Protein 1UWW (pdb70)

B-factor: mean 23.59, std 6.04, range [13.58, 48.35]

InterPro domains:
  IPR001547 Glycoside hydrolase, family 5 [PF00150] (69-345)
  IPR005086 Carbohydrate binding module family 17/28 [PF03424] (404-569)
  IPR005086 Carbohydrate binding module family 17/28 [PF03424] (588-758)
  IPR008979 Galactose-binding-like domain superfamily [SSF49785] (394-569)
  IPR008979 Galactose-binding-like domain superfamily [SSF49785] (578-760)
  IPR017853 Glycoside hydrolase superfamily [SSF51445] (58-398)
  IPR018087 Glycoside hydrolase, family 5, conserved site [PS00659] (183-192)

Structure (mmCIF, N/CA/C/O backbone):
data_1UWW
#
_entry.id   1UWW
#
_cell.length_a   63.866
_cell.length_b   65.926
_cell.length_c   103.633
_cell.angle_alpha   90.00
_cell.angle_beta   90.00
_cell.angle_gamma   90.00
#
_symmetry.space_group_name_H-M   'P 21 21 21'
#
loop_
_entity.id
_entity.type
_entity.pdbx_description
1 polymer ENDOGLUCANASE
2 non-polymer 'CALCIUM ION'
3 water water
#
loop_
_atom_site.group_PDB
_atom_site.id
_atom_site.type_symbol
_atom_site.label_atom_id
_atom_site.label_alt_id
_atom_site.label_comp_id
_atom_site.label_asym_id
_atom_site.label_entity_id
_atom_site.label_seq_id
_atom_site.pdbx_PDB_ins_code
_atom_site.Cartn_x
_atom_site.Cartn_y
_atom_site.Cartn_z
_atom_site.occupancy
_atom_site.B_iso_or_equiv
_atom_site.auth_seq_id
_atom_site.auth_comp_id
_atom_site.auth_asym_id
_atom_site.auth_atom_id
_atom_site.pdbx_PDB_model_num
ATOM 1 N N . VAL A 1 8 ? 0.728 19.204 24.194 1.00 37.08 8 VAL A N 1
ATOM 2 C CA . VAL A 1 8 ? 1.861 18.247 24.050 1.00 36.87 8 VAL A CA 1
ATOM 3 C C . VAL A 1 8 ? 2.527 18.032 25.408 1.00 35.93 8 VAL A C 1
ATOM 4 O O . VAL A 1 8 ? 2.715 18.980 26.176 1.00 36.85 8 VAL A O 1
ATOM 8 N N . VAL A 1 9 ? 2.874 16.774 25.678 1.00 35.11 9 VAL A N 1
ATOM 9 C CA . VAL A 1 9 ? 3.491 16.353 26.937 1.00 33.99 9 VAL A CA 1
ATOM 10 C C . VAL A 1 9 ? 4.975 15.964 26.762 1.00 31.78 9 VAL A C 1
ATOM 11 O O . VAL A 1 9 ? 5.333 15.004 26.078 1.00 32.83 9 VAL A O 1
ATOM 15 N N . HIS A 1 10 ? 5.816 16.723 27.429 1.00 29.10 10 HIS A N 1
ATOM 16 C CA . HIS A 1 10 ? 7.243 16.444 27.452 1.00 27.30 10 HIS A CA 1
ATOM 17 C C . HIS A 1 10 ? 7.576 15.597 28.651 1.00 26.53 10 HIS A C 1
ATOM 18 O O . HIS A 1 10 ? 6.801 15.515 29.600 1.00 26.90 10 HIS A O 1
ATOM 25 N N . ASP A 1 11 ? 8.739 14.970 28.633 1.00 25.08 11 ASP A N 1
ATOM 26 C CA . ASP A 1 11 ? 9.317 14.431 29.852 1.00 24.76 11 ASP A CA 1
ATOM 27 C C . ASP A 1 11 ? 9.619 15.581 30.848 1.00 24.34 11 ASP A C 1
ATOM 28 O O . ASP A 1 11 ? 9.649 16.759 30.479 1.00 23.39 11 ASP A O 1
ATOM 33 N N . PRO A 1 12 ? 9.824 15.261 32.127 1.00 24.54 12 PRO A N 1
ATOM 34 C CA . PRO A 1 12 ? 10.037 16.303 33.140 1.00 24.88 12 PRO A CA 1
ATOM 35 C C . PRO A 1 12 ? 11.202 17.249 32.774 1.00 24.27 12 PRO A C 1
ATOM 36 O O . PRO A 1 12 ? 12.233 16.758 32.292 1.00 23.32 12 PRO A O 1
ATOM 40 N N . LYS A 1 13 ? 11.020 18.556 32.940 1.00 25.55 13 LYS A N 1
ATOM 41 C CA . LYS A 1 13 ? 12.044 19.536 32.569 1.00 25.45 13 LYS A CA 1
ATOM 42 C C . LYS A 1 13 ? 13.290 19.418 33.438 1.00 26.29 13 LYS A C 1
ATOM 43 O O . LYS A 1 13 ? 14.411 19.512 32.935 1.00 24.90 13 LYS A O 1
ATOM 49 N N . GLY A 1 14 ? 13.119 19.198 34.735 1.00 26.59 14 GLY A N 1
ATOM 50 C CA . GLY A 1 14 ? 14.242 19.116 35.645 1.00 26.97 14 GLY A CA 1
ATOM 51 C C . GLY A 1 14 ? 14.911 20.462 35.847 1.00 27.71 14 GLY A C 1
ATOM 52 O O . GLY A 1 14 ? 14.397 21.513 35.457 1.00 29.57 14 GLY A O 1
ATOM 53 N N . GLU A 1 15 ? 16.088 20.413 36.435 1.00 27.99 15 GLU A N 1
ATOM 54 C CA . GLU A 1 15 ? 16.881 21.598 36.724 1.00 27.89 15 GLU A CA 1
ATOM 55 C C . GLU A 1 15 ? 18.018 21.693 35.731 1.00 25.92 15 GLU A C 1
ATOM 56 O O . GLU A 1 15 ? 18.551 20.669 35.297 1.00 24.44 15 GLU A O 1
ATOM 62 N N . ALA A 1 16 ? 18.404 22.918 35.389 1.00 24.69 16 ALA A N 1
ATOM 63 C CA . ALA A 1 16 ? 19.455 23.156 34.416 1.00 24.57 16 ALA A CA 1
ATOM 64 C C . ALA A 1 16 ? 20.787 22.688 34.956 1.00 25.00 16 ALA A C 1
ATOM 65 O O . ALA A 1 16 ? 21.245 23.154 36.005 1.00 25.68 16 ALA A O 1
ATOM 67 N N . VAL A 1 17 ? 21.374 21.731 34.244 1.00 24.39 17 VAL A N 1
ATOM 68 C CA . VAL A 1 17 ? 22.652 21.106 34.608 1.00 25.37 17 VAL A CA 1
ATOM 69 C C . VAL A 1 17 ? 23.512 21.060 33.349 1.00 23.78 17 VAL A C 1
ATOM 70 O O . VAL A 1 17 ? 23.056 20.603 32.324 1.00 22.16 17 VAL A O 1
ATOM 74 N N . LEU A 1 18 ? 24.738 21.514 33.445 1.00 22.38 18 LEU A N 1
ATOM 75 C CA . LEU A 1 18 ? 25.676 21.496 32.345 1.00 23.52 18 LEU A CA 1
ATOM 76 C C . LEU A 1 18 ? 27.022 21.015 32.911 1.00 23.43 18 LEU A C 1
ATOM 77 O O . LEU A 1 18 ? 27.455 21.601 33.941 1.00 25.63 18 LEU A O 1
ATOM 82 N N . PRO A 1 19 ? 27.699 19.984 32.365 1.00 22.78 19 PRO A N 1
ATOM 83 C CA . PRO A 1 19 ? 27.271 19.169 31.199 1.00 21.48 19 PRO A CA 1
ATOM 84 C C . PRO A 1 19 ? 25.935 18.446 31.353 1.00 20.57 19 PRO A C 1
ATOM 85 O O . PRO A 1 19 ? 25.583 17.917 32.419 1.00 19.50 19 PRO A O 1
ATOM 89 N N . SER A 1 20 ? 25.180 18.402 30.257 1.00 18.71 20 SER A N 1
ATOM 90 C CA . SER A 1 20 ? 23.861 17.779 30.229 1.00 18.07 20 SER A CA 1
ATOM 91 C C . SER A 1 20 ? 23.989 16.352 29.676 1.00 18.08 20 SER A C 1
ATOM 92 O O . SER A 1 20 ? 24.340 16.152 28.519 1.00 18.14 20 SER A O 1
ATOM 95 N N . VAL A 1 21 ? 23.756 15.365 30.542 1.00 18.19 21 VAL A N 1
ATOM 96 C CA . VAL A 1 21 ? 23.894 13.955 30.219 1.00 17.91 21 VAL A CA 1
ATOM 97 C C . VAL A 1 21 ? 22.559 13.176 30.189 1.00 18.15 21 VAL A C 1
ATOM 98 O O . VAL A 1 21 ? 22.519 12.056 29.718 1.00 17.85 21 VAL A O 1
ATOM 102 N N . PHE A 1 22 ? 21.496 13.739 30.715 1.00 17.80 22 PHE A N 1
ATOM 103 C CA . PHE A 1 22 ? 20.136 13.174 30.581 1.00 18.30 22 PHE A CA 1
ATOM 104 C C . PHE A 1 22 ? 20.001 11.796 31.194 1.00 19.70 22 PHE A C 1
ATOM 105 O O . PHE A 1 22 ? 19.278 10.966 30.678 1.00 20.30 22 PHE A O 1
ATOM 113 N N . GLU A 1 23 ? 20.664 11.579 32.336 1.00 20.44 23 GLU A N 1
ATOM 114 C CA . GLU A 1 23 ? 20.641 10.281 33.003 1.00 22.57 23 GLU A CA 1
ATOM 115 C C . GLU A 1 23 ? 19.752 10.223 34.247 1.00 23.87 23 GLU A C 1
ATOM 116 O O . GLU A 1 23 ? 19.728 9.181 34.919 1.00 25.55 23 GLU A O 1
ATOM 122 N N . ASP A 1 24 ? 18.991 11.272 34.524 1.00 24.81 24 ASP A N 1
ATOM 123 C CA . ASP A 1 24 ? 18.126 11.339 35.712 1.00 26.19 24 ASP A CA 1
ATOM 124 C C . ASP A 1 24 ? 16.635 11.339 35.362 1.00 25.99 24 ASP A C 1
ATOM 125 O O . ASP A 1 24 ? 15.812 11.758 36.172 1.00 27.23 24 ASP A O 1
ATOM 130 N N . GLY A 1 25 ? 16.286 10.909 34.154 1.00 25.12 25 GLY A N 1
ATOM 131 C CA . GLY A 1 25 ? 14.907 10.906 33.703 1.00 25.47 25 GLY A CA 1
ATOM 132 C C . GLY A 1 25 ? 14.322 12.274 33.382 1.00 25.08 25 GLY A C 1
ATOM 133 O O . GLY A 1 25 ? 13.111 12.363 33.122 1.00 27.26 25 GLY A O 1
ATOM 134 N N . THR A 1 26 ? 15.156 13.324 33.345 1.00 22.95 26 THR A N 1
ATOM 135 C CA . THR A 1 26 ? 14.698 14.669 33.004 1.00 22.30 26 THR A CA 1
ATOM 136 C C . THR A 1 26 ? 15.481 15.279 31.847 1.00 20.05 26 THR A C 1
ATOM 137 O O . THR A 1 26 ? 16.534 14.797 31.457 1.00 19.80 26 THR A O 1
ATOM 141 N N . ARG A 1 27 ? 14.946 16.395 31.357 1.00 19.77 27 ARG A N 1
ATOM 142 C CA . ARG A 1 27 ? 15.545 17.204 30.297 1.00 19.07 27 ARG A CA 1
ATOM 143 C C . ARG A 1 27 ? 16.650 18.125 30.807 1.00 18.91 27 ARG A C 1
ATOM 144 O O . ARG A 1 27 ? 17.201 18.889 30.029 1.00 18.96 27 ARG A O 1
ATOM 152 N N . GLN A 1 28 ? 16.976 18.060 32.092 1.00 18.74 28 GLN A N 1
ATOM 153 C CA . GLN A 1 28 ? 18.044 18.870 32.682 1.00 19.31 28 GLN A CA 1
ATOM 154 C C . GLN A 1 28 ? 18.003 20.346 32.250 1.00 19.21 28 GLN A C 1
ATOM 155 O O . GLN A 1 28 ? 19.022 20.968 31.954 1.00 18.84 28 GLN A O 1
ATOM 161 N N . GLY A 1 29 ? 16.807 20.909 32.241 1.00 19.46 29 GLY A N 1
ATOM 162 C CA . GLY A 1 29 ? 16.604 22.318 31.962 1.00 19.46 29 GLY A CA 1
ATOM 163 C C . GLY A 1 29 ? 16.417 22.712 30.509 1.00 19.60 29 GLY A C 1
ATOM 164 O O . GLY A 1 29 ? 16.213 23.897 30.227 1.00 20.96 29 GLY A O 1
ATOM 165 N N . TRP A 1 30 ? 16.524 21.759 29.590 1.00 18.75 30 TRP A N 1
ATOM 166 C CA . TRP A 1 30 ? 16.349 22.023 28.152 1.00 18.66 30 TRP A CA 1
ATOM 167 C C . TRP A 1 30 ? 14.877 22.077 27.775 1.00 19.50 30 TRP A C 1
ATOM 168 O O . TRP A 1 30 ? 14.077 21.250 28.226 1.00 20.97 30 TRP A O 1
ATOM 179 N N . ASP A 1 31 ? 14.534 22.998 26.896 1.00 19.76 31 ASP A N 1
ATOM 180 C CA . ASP A 1 31 ? 13.164 23.199 26.459 1.00 20.08 31 ASP A CA 1
ATOM 181 C C . ASP A 1 31 ? 13.181 23.798 25.063 1.00 19.83 31 ASP A C 1
ATOM 182 O O . ASP A 1 31 ? 14.249 24.089 24.509 1.00 19.73 31 ASP A O 1
ATOM 187 N N . TRP A 1 32 ? 12.011 23.975 24.481 1.00 19.47 32 TRP A N 1
ATOM 188 C CA . TRP A 1 32 ? 11.887 24.689 23.215 1.00 18.91 32 TRP A CA 1
ATOM 189 C C . TRP A 1 32 ? 11.999 26.194 23.429 1.00 19.84 32 TRP A C 1
ATOM 190 O O . TRP A 1 32 ? 11.365 26.749 24.342 1.00 21.60 32 TRP A O 1
ATOM 201 N N . ALA A 1 33 ? 12.755 26.883 22.580 1.00 19.56 33 ALA A N 1
ATOM 202 C CA . ALA A 1 33 ? 12.686 28.338 22.507 1.00 21.08 33 ALA A CA 1
ATOM 203 C C . ALA A 1 33 ? 11.290 28.735 22.027 1.00 22.32 33 ALA A C 1
ATOM 204 O O . ALA A 1 33 ? 10.660 27.984 21.273 1.00 21.97 33 ALA A O 1
ATOM 206 N N . GLY A 1 34 ? 10.795 29.902 22.460 1.00 24.73 34 GLY A N 1
ATOM 207 C CA . GLY A 1 34 ? 9.500 30.402 22.001 1.00 25.90 34 GLY A CA 1
ATOM 208 C C . GLY A 1 34 ? 9.412 30.515 20.480 1.00 26.51 34 GLY A C 1
ATOM 209 O O . GLY A 1 34 ? 8.375 30.232 19.884 1.00 28.13 34 GLY A O 1
ATOM 210 N N . GLU A 1 35 ? 10.525 30.857 19.834 1.00 26.64 35 GLU A N 1
ATOM 211 C CA . GLU A 1 35 ? 10.554 30.957 18.370 1.00 27.17 35 GLU A CA 1
ATOM 212 C C . GLU A 1 35 ? 10.801 29.632 17.618 1.00 25.26 35 GLU A C 1
ATOM 213 O O . GLU A 1 35 ? 10.954 29.633 16.401 1.00 25.30 35 GLU A O 1
ATOM 219 N N . SER A 1 36 ? 10.868 28.498 18.324 1.00 22.77 36 SER A N 1
ATOM 220 C CA . SER A 1 36 ? 11.099 27.228 17.644 1.00 22.37 36 SER A CA 1
ATOM 221 C C . SER A 1 36 ? 10.014 26.901 16.629 1.00 21.93 36 SER A C 1
ATOM 222 O O . SER A 1 36 ? 8.842 27.088 16.911 1.00 23.53 36 SER A O 1
ATOM 225 N N . GLY A 1 37 ? 10.398 26.402 15.465 1.00 22.75 37 GLY A N 1
ATOM 226 C CA . GL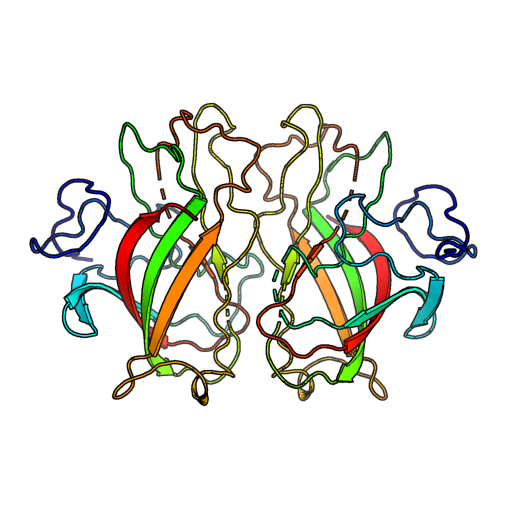Y A 1 37 ? 9.433 25.956 14.471 1.00 22.62 37 GLY A CA 1
ATOM 227 C C . GLY A 1 37 ? 8.868 24.564 14.724 1.00 23.38 37 GLY A C 1
ATOM 228 O O . GLY A 1 37 ? 7.961 24.091 14.028 1.00 23.99 37 GLY A O 1
ATOM 229 N N . VAL A 1 38 ? 9.425 23.864 15.704 1.00 22.60 38 VAL A N 1
ATOM 230 C CA . VAL A 1 38 ? 8.994 22.537 16.083 1.00 22.53 38 VAL A CA 1
ATOM 231 C C . VAL A 1 38 ? 8.809 22.565 17.586 1.00 22.58 38 VAL A C 1
ATOM 232 O O . VAL A 1 38 ? 9.705 22.990 18.330 1.00 21.75 38 VAL A O 1
ATOM 236 N N . LYS A 1 39 ? 7.650 22.119 18.052 1.00 23.78 39 LYS A N 1
ATOM 237 C CA . LYS A 1 39 ? 7.356 22.096 19.469 1.00 24.78 39 LYS A CA 1
ATOM 238 C C . LYS A 1 39 ? 6.777 20.748 19.906 1.00 25.03 39 LYS A C 1
ATOM 239 O O . LYS A 1 39 ? 6.075 20.672 20.919 1.00 26.89 39 LYS A O 1
ATOM 245 N N . THR A 1 40 ? 7.186 19.704 19.175 1.00 25.10 40 THR A N 1
ATOM 246 C CA . THR A 1 40 ? 6.817 18.301 19.422 1.00 25.20 40 THR A CA 1
ATOM 247 C C . THR A 1 40 ? 7.370 17.788 20.774 1.00 23.38 40 THR A C 1
ATOM 248 O O . THR A 1 40 ? 8.256 18.388 21.367 1.00 22.52 40 THR A O 1
ATOM 252 N N . ALA A 1 41 ? 6.868 16.660 21.257 1.00 22.70 41 ALA A N 1
ATOM 253 C CA . ALA A 1 41 ? 7.306 16.094 22.528 1.00 21.80 41 ALA A CA 1
ATOM 254 C C . ALA A 1 41 ? 8.840 15.906 22.597 1.00 20.14 41 ALA A C 1
ATOM 255 O O . ALA A 1 41 ? 9.447 15.263 21.729 1.00 20.02 41 ALA A O 1
ATOM 257 N N . LEU A 1 42 ? 9.417 16.465 23.650 1.00 19.67 42 LEU A N 1
ATOM 258 C CA . LEU A 1 42 ? 10.828 16.296 23.996 1.00 20.07 42 LEU A CA 1
ATOM 259 C C . LEU A 1 42 ? 10.886 15.248 25.091 1.00 20.49 42 LEU A C 1
ATOM 260 O O . LEU A 1 42 ? 10.375 15.468 26.198 1.00 20.88 42 LEU A O 1
ATOM 265 N N . THR A 1 43 ? 11.472 14.110 24.784 1.00 19.30 43 THR A N 1
ATOM 266 C CA . THR A 1 43 ? 11.571 12.999 25.730 1.00 20.21 43 THR A CA 1
ATOM 267 C C . THR A 1 43 ? 13.001 12.498 25.847 1.00 20.80 43 THR A C 1
ATOM 268 O O . THR A 1 43 ? 13.884 12.869 25.065 1.00 22.03 43 THR A O 1
ATOM 272 N N . ILE A 1 44 ? 13.246 11.667 26.837 1.00 20.81 44 ILE A N 1
ATOM 273 C CA . ILE A 1 44 ? 14.548 11.076 27.009 1.00 20.52 44 ILE A CA 1
ATOM 274 C C . ILE A 1 44 ? 14.516 9.659 26.424 1.00 21.19 44 ILE A C 1
ATOM 275 O O . ILE A 1 44 ? 13.692 8.832 26.831 1.00 21.95 44 ILE A O 1
ATOM 280 N N . GLU A 1 45 ? 15.391 9.376 25.468 1.00 20.51 45 GLU A N 1
ATOM 281 C CA . GLU A 1 45 ? 15.401 8.114 24.734 1.00 20.88 45 GLU A CA 1
ATOM 282 C C . GLU A 1 45 ? 16.844 7.584 24.622 1.00 21.43 45 GLU A C 1
ATOM 283 O O . GLU A 1 45 ? 17.810 8.346 24.605 1.00 20.98 45 GLU A O 1
ATOM 289 N N . GLU A 1 46 ? 17.001 6.271 24.484 1.00 21.11 46 GLU A N 1
ATOM 290 C CA . GLU A 1 46 ? 18.304 5.645 24.352 1.00 22.21 46 GLU A CA 1
ATOM 291 C C . GLU A 1 46 ? 18.904 5.876 22.967 1.00 20.93 46 GLU A C 1
ATOM 292 O O . GLU A 1 46 ? 18.226 5.716 21.943 1.00 21.77 46 GLU A O 1
ATOM 298 N N . ALA A 1 47 ? 20.159 6.286 22.930 1.00 19.70 47 ALA A N 1
ATOM 299 C CA . ALA A 1 47 ? 20.927 6.376 21.694 1.00 19.51 47 ALA A CA 1
ATOM 300 C C . ALA A 1 47 ? 22.364 5.997 21.999 1.00 19.56 47 ALA A C 1
ATOM 301 O O . ALA A 1 47 ? 23.011 6.605 22.863 1.00 19.13 47 ALA A O 1
ATOM 303 N N . ASN A 1 48 ? 22.875 4.998 21.294 1.00 19.01 48 ASN A N 1
ATOM 304 C CA . ASN A 1 48 ? 24.299 4.662 21.373 1.00 18.83 48 ASN A CA 1
ATOM 305 C C . ASN A 1 48 ? 24.730 4.265 22.788 1.00 18.97 48 ASN A C 1
ATOM 306 O O . ASN A 1 48 ? 25.862 4.538 23.180 1.00 19.26 48 ASN A O 1
ATOM 311 N N . GLY A 1 49 ? 23.822 3.638 23.522 1.00 18.72 49 GLY A N 1
ATOM 312 C CA . GLY A 1 49 ? 24.094 3.139 24.861 1.00 19.73 49 GLY A CA 1
ATOM 313 C C . GLY A 1 49 ? 24.088 4.182 25.950 1.00 21.49 49 GLY A C 1
ATOM 314 O O . GLY A 1 49 ? 24.687 3.999 27.036 1.00 22.69 49 GLY A O 1
ATOM 315 N N . SER A 1 50 ? 23.385 5.277 25.701 1.00 20.69 50 SER A N 1
ATOM 316 C CA . SER A 1 50 ? 23.209 6.286 26.726 1.00 20.69 50 SER A CA 1
ATOM 317 C C . SER A 1 50 ? 21.871 6.966 26.504 1.00 20.62 50 SER A C 1
ATOM 318 O O . SER A 1 50 ? 21.343 6.948 25.404 1.00 22.74 50 SER A O 1
ATOM 321 N N . ASN A 1 51 ? 21.338 7.591 27.526 1.00 19.84 51 ASN A N 1
ATOM 322 C CA . ASN A 1 51 ? 20.101 8.322 27.391 1.00 19.77 51 ASN A CA 1
ATOM 323 C C . ASN A 1 51 ? 20.356 9.727 26.852 1.00 17.77 51 ASN A C 1
ATOM 324 O O . ASN A 1 51 ? 21.341 10.369 27.201 1.00 17.92 51 ASN A O 1
ATOM 329 N N . ALA A 1 52 ? 19.443 10.195 26.006 1.00 18.27 52 ALA A N 1
ATOM 330 C CA . ALA A 1 52 ? 19.628 11.418 25.241 1.00 17.47 52 ALA A CA 1
ATOM 331 C C . ALA A 1 52 ? 18.308 12.192 25.153 1.00 17.84 52 ALA A C 1
ATOM 332 O O . ALA A 1 52 ? 17.238 11.614 25.196 1.00 18.60 52 ALA A O 1
ATOM 334 N N . LEU A 1 53 ? 18.388 13.505 25.017 1.00 16.66 53 LEU A N 1
ATOM 335 C CA . LEU A 1 53 ? 17.237 14.366 24.739 1.00 17.58 53 LEU A CA 1
ATOM 336 C C . LEU A 1 53 ? 16.803 14.095 23.286 1.00 17.77 53 LEU A C 1
ATOM 337 O O . LEU A 1 53 ? 17.629 14.117 22.387 1.00 18.36 53 LEU A O 1
ATOM 342 N N . SER A 1 54 ? 15.511 13.890 23.038 1.00 18.03 54 SER A N 1
ATOM 343 C CA . SER A 1 54 ? 15.027 13.427 21.732 1.00 18.00 54 SER A CA 1
ATOM 344 C C . SER A 1 54 ? 13.700 14.036 21.319 1.00 17.23 54 SER A C 1
ATOM 345 O O . SER A 1 54 ? 12.862 14.348 22.159 1.00 17.90 54 SER A O 1
ATOM 348 N N . TRP A 1 55 ? 13.551 14.235 20.016 1.00 17.76 55 TRP A N 1
ATOM 349 C CA . TRP A 1 55 ? 12.260 14.615 19.432 1.00 17.07 55 TRP A CA 1
ATOM 350 C C . TRP A 1 55 ? 12.227 14.051 18.021 1.00 17.50 55 TRP A C 1
ATOM 351 O O . TRP A 1 55 ? 13.242 13.682 17.462 1.00 17.18 55 TRP A O 1
ATOM 362 N N . GLU A 1 56 ? 11.048 14.032 17.415 1.00 18.54 56 GLU A N 1
ATOM 363 C CA . GLU A 1 56 ? 10.908 13.656 16.022 1.00 20.26 56 GLU A CA 1
ATOM 364 C C . GLU A 1 56 ? 10.112 14.702 15.262 1.00 19.85 56 GLU A C 1
ATOM 365 O O . GLU A 1 56 ? 9.267 15.393 15.815 1.00 22.30 56 GLU A O 1
ATOM 371 N N . PHE A 1 57 ? 10.441 14.838 14.000 1.00 19.14 57 PHE A N 1
ATOM 372 C CA . PHE A 1 57 ? 9.841 15.860 13.153 1.00 18.93 57 PHE A CA 1
ATOM 373 C C . PHE A 1 57 ? 10.273 15.614 11.722 1.00 19.52 57 PHE A C 1
ATOM 374 O O . PHE A 1 57 ? 11.153 14.827 11.449 1.00 17.96 57 PHE A O 1
ATOM 382 N N . GLY A 1 58 ? 9.631 16.319 10.794 1.00 19.51 58 GLY A N 1
ATOM 383 C CA . GLY A 1 58 ? 10.134 16.433 9.446 1.00 19.80 58 GLY A CA 1
ATOM 384 C C . GLY A 1 58 ? 9.955 17.837 8.939 1.00 18.75 58 GLY A C 1
ATOM 385 O O . GLY A 1 58 ? 8.938 18.451 9.226 1.00 20.46 58 GLY A O 1
ATOM 386 N N . TYR A 1 59 ? 10.898 18.308 8.145 1.00 18.98 59 TYR A N 1
ATOM 387 C CA . TYR A 1 59 ? 10.751 19.598 7.496 1.00 19.37 59 TYR A CA 1
ATOM 388 C C . TYR A 1 59 ? 9.677 19.569 6.402 1.00 20.92 59 TYR A C 1
ATOM 389 O O . TYR A 1 59 ? 9.484 18.543 5.757 1.00 20.75 59 TYR A O 1
ATOM 398 N N . PRO A 1 60 ? 9.028 20.709 6.161 1.00 21.14 60 PRO A N 1
ATOM 399 C CA . PRO A 1 60 ? 8.028 20.797 5.089 1.00 21.80 60 PRO A CA 1
ATOM 400 C C . PRO A 1 60 ? 8.690 20.844 3.736 1.00 22.93 60 PRO A C 1
ATOM 401 O O . PRO A 1 60 ? 9.849 21.241 3.609 1.00 22.29 60 PRO A O 1
ATOM 405 N N . GLU A 1 61 ? 7.963 20.414 2.700 1.00 24.56 61 GLU A N 1
ATOM 406 C CA . GLU A 1 61 ? 8.445 20.527 1.329 1.00 26.22 61 GLU A CA 1
ATOM 407 C C . GLU A 1 61 ? 8.427 21.962 0.830 1.00 26.87 61 GLU A C 1
ATOM 408 O O . GLU A 1 61 ? 9.337 22.382 0.109 1.00 27.72 61 GLU A O 1
ATOM 414 N N . VAL A 1 62 ? 7.414 22.713 1.230 1.00 27.27 62 VAL A N 1
ATOM 415 C CA . VAL A 1 62 ? 7.366 24.145 0.918 1.00 27.93 62 VAL A CA 1
ATOM 416 C C . VAL A 1 62 ? 8.264 24.871 1.922 1.00 26.97 62 VAL A C 1
ATOM 417 O O . VAL A 1 62 ? 8.014 24.833 3.114 1.00 26.44 62 VAL A O 1
ATOM 421 N N . LYS A 1 63 ? 9.316 25.509 1.409 1.00 27.05 63 LYS A N 1
ATOM 422 C CA . LYS A 1 63 ? 10.353 26.151 2.230 1.00 27.21 63 LYS A CA 1
ATOM 423 C C . LYS A 1 63 ? 10.039 27.638 2.407 1.00 27.60 63 LYS A C 1
ATOM 424 O O . LYS A 1 63 ? 10.069 28.382 1.408 1.00 28.46 63 LYS A O 1
ATOM 430 N N . PRO A 1 64 ? 9.749 28.108 3.626 1.00 27.87 64 PRO A N 1
ATOM 431 C CA . PRO A 1 64 ? 9.675 29.562 3.867 1.00 28.98 64 PRO A CA 1
ATOM 432 C C . PRO A 1 64 ? 10.968 30.309 3.524 1.00 29.53 64 PRO A C 1
ATOM 433 O O . PRO A 1 64 ? 12.062 29.751 3.656 1.00 30.29 64 PRO A O 1
ATOM 437 N N . SER A 1 65 ? 10.861 31.563 3.093 1.00 31.20 65 SER A N 1
ATOM 438 C CA . SER A 1 65 ? 12.062 32.327 2.753 1.00 31.32 65 SER A CA 1
ATOM 439 C C . SER A 1 65 ? 12.883 32.648 4.001 1.00 30.54 65 SER A C 1
ATOM 440 O O . SER A 1 65 ? 14.109 32.733 3.915 1.00 31.11 65 SER A O 1
ATOM 443 N N . ASP A 1 66 ? 12.212 32.780 5.148 1.00 29.11 66 ASP A N 1
ATOM 444 C CA . ASP A 1 66 ? 12.907 32.813 6.445 1.00 27.99 66 ASP A CA 1
ATOM 445 C C . ASP A 1 66 ? 13.443 31.402 6.704 1.00 27.00 66 ASP A C 1
ATOM 446 O O . ASP A 1 66 ? 12.687 30.513 7.075 1.00 27.00 66 ASP A O 1
ATOM 451 N N . ASN A 1 67 ? 14.746 31.221 6.509 1.00 27.22 67 ASN A N 1
ATOM 452 C CA . ASN A 1 67 ? 15.385 29.912 6.624 1.00 27.07 67 ASN A CA 1
ATOM 453 C C . ASN A 1 67 ? 15.400 29.283 8.023 1.00 25.85 67 ASN A C 1
ATOM 454 O O . ASN A 1 67 ? 15.807 28.132 8.160 1.00 26.42 67 ASN A O 1
ATOM 459 N N . TRP A 1 68 ? 15.014 30.038 9.052 1.00 23.58 68 TRP A N 1
ATOM 460 C CA . TRP A 1 68 ? 14.896 29.534 10.418 1.00 22.52 68 TRP A CA 1
ATOM 461 C C . TRP A 1 68 ? 13.452 29.342 10.890 1.00 22.29 68 TRP A C 1
ATOM 462 O O . TRP A 1 68 ? 13.216 28.827 11.973 1.00 22.80 68 TRP A O 1
ATOM 473 N N . ALA A 1 69 ? 12.460 29.688 10.069 1.00 21.89 69 ALA A N 1
ATOM 474 C CA . ALA A 1 69 ? 11.074 29.497 10.501 1.00 21.68 69 ALA A CA 1
ATOM 475 C C . ALA A 1 69 ? 10.712 28.050 10.872 1.00 21.38 69 ALA A C 1
ATOM 476 O O . ALA A 1 69 ? 9.957 27.865 11.803 1.00 23.49 69 ALA A O 1
ATOM 478 N N . THR A 1 70 ? 11.214 27.068 10.128 1.00 20.27 70 THR A N 1
ATOM 479 C CA . THR A 1 70 ? 10.884 25.662 10.361 1.00 20.74 70 THR A CA 1
ATOM 480 C C . THR A 1 70 ? 11.878 24.934 11.274 1.00 20.04 70 THR A C 1
ATOM 481 O O . THR A 1 70 ? 11.741 23.730 11.486 1.00 20.42 70 THR A O 1
ATOM 485 N N . ALA A 1 71 ? 12.878 25.653 11.793 1.00 19.11 71 ALA A N 1
ATOM 486 C CA . ALA A 1 71 ? 13.976 25.018 12.532 1.00 19.63 71 ALA A CA 1
ATOM 487 C C . ALA A 1 71 ? 13.584 24.704 13.945 1.00 18.34 71 ALA A C 1
ATOM 488 O O . ALA A 1 71 ? 13.170 25.614 14.670 1.00 18.83 71 ALA A O 1
ATOM 490 N N . PRO A 1 72 ? 13.785 23.462 14.398 1.00 17.60 72 PRO A N 1
ATOM 491 C CA . PRO A 1 72 ? 13.822 23.231 15.846 1.00 18.04 72 PRO A CA 1
ATOM 492 C C . PRO A 1 72 ? 14.830 24.171 16.518 1.00 18.15 72 PRO A C 1
ATOM 493 O O . PRO A 1 72 ? 15.949 24.339 16.007 1.00 16.86 72 PRO A O 1
ATOM 497 N N . ARG A 1 73 ? 14.465 24.721 17.656 1.00 17.42 73 ARG A N 1
ATOM 498 C CA . ARG A 1 73 ? 15.304 25.634 18.406 1.00 18.31 73 ARG A CA 1
ATOM 499 C C . ARG A 1 73 ? 15.224 25.237 19.862 1.00 17.61 73 ARG A C 1
ATOM 500 O O . ARG A 1 73 ? 14.255 25.509 20.549 1.00 18.58 73 ARG A O 1
ATOM 508 N N . LEU A 1 74 ? 16.273 24.590 20.331 1.00 17.70 74 LEU A N 1
ATOM 509 C CA . LEU A 1 74 ? 16.402 24.256 21.751 1.00 17.61 74 LEU A CA 1
ATOM 510 C C . LEU A 1 74 ? 16.886 25.468 22.520 1.00 18.79 74 LEU A C 1
ATOM 511 O O . LEU A 1 74 ? 17.573 26.319 21.973 1.00 18.55 74 LEU A O 1
ATOM 516 N N . ASP A 1 75 ? 16.551 25.539 23.790 1.00 17.90 75 ASP A N 1
ATOM 517 C CA . ASP A 1 75 ? 16.884 26.661 24.654 1.00 18.61 75 ASP A CA 1
ATOM 518 C C . ASP A 1 75 ? 17.251 26.121 26.030 1.00 18.12 75 ASP A C 1
ATOM 519 O O . ASP A 1 75 ? 16.604 25.220 26.553 1.00 19.45 75 ASP A O 1
ATOM 524 N N . PHE A 1 76 ? 18.272 26.703 26.634 1.00 18.57 76 PHE A N 1
ATOM 525 C CA . PHE A 1 76 ? 18.827 26.293 27.923 1.00 17.93 76 PHE A CA 1
ATOM 526 C C . PHE A 1 76 ? 19.156 27.540 28.734 1.00 18.72 76 PHE A C 1
ATOM 527 O O . PHE A 1 76 ? 20.093 28.242 28.414 1.00 18.09 76 PHE A O 1
ATOM 535 N N . TRP A 1 77 ? 18.374 27.808 29.770 1.00 19.03 77 TRP A N 1
ATOM 536 C CA . TRP A 1 77 ? 18.589 28.944 30.651 1.00 18.94 77 TRP A CA 1
ATOM 537 C C . TRP A 1 77 ? 19.322 28.514 31.905 1.00 19.79 77 TRP A C 1
ATOM 538 O O . TRP A 1 77 ? 18.892 27.584 32.601 1.00 21.54 77 TRP A O 1
ATOM 549 N N . LYS A 1 78 ? 20.403 29.199 32.244 1.00 20.75 78 LYS A N 1
ATOM 550 C CA . LYS A 1 78 ? 21.119 28.943 33.478 1.00 22.94 78 LYS A CA 1
ATOM 551 C C . LYS A 1 78 ? 21.849 30.181 33.930 1.00 23.21 78 LYS A C 1
ATOM 552 O O . LYS A 1 78 ? 22.475 30.867 33.130 1.00 22.00 78 LYS A O 1
ATOM 558 N N . SER A 1 79 ? 21.754 30.477 35.228 1.00 25.02 79 SER A N 1
ATOM 559 C CA . SER A 1 79 ? 22.626 31.459 35.853 1.00 26.76 79 SER A CA 1
ATOM 560 C C . SER A 1 79 ? 24.091 30.998 35.795 1.00 26.46 79 SER A C 1
ATOM 561 O O . SER A 1 79 ? 24.400 29.800 35.721 1.00 27.95 79 SER A O 1
ATOM 564 N N . ASP A 1 80 ? 24.991 31.962 35.817 1.00 27.15 80 ASP A N 1
ATOM 565 C CA . ASP A 1 80 ? 26.418 31.716 35.766 1.00 27.40 80 ASP A CA 1
ATOM 566 C C . ASP A 1 80 ? 26.818 30.856 34.566 1.00 25.26 80 ASP A C 1
ATOM 567 O O . ASP A 1 80 ? 27.726 30.037 34.643 1.00 27.41 80 ASP A O 1
ATOM 572 N N . LEU A 1 81 ? 26.108 31.060 33.447 1.00 23.49 81 LEU A N 1
ATOM 573 C CA . LEU A 1 81 ? 26.486 30.459 32.179 1.00 21.30 81 LEU A CA 1
ATOM 574 C C . LEU A 1 81 ? 27.555 31.326 31.551 1.00 20.79 81 LEU A C 1
ATOM 575 O O . LEU A 1 81 ? 27.281 32.465 31.177 1.00 21.64 81 LEU A O 1
ATOM 580 N N . VAL A 1 82 ? 28.761 30.798 31.483 1.00 20.26 82 VAL A N 1
ATOM 581 C CA . VAL A 1 82 ? 29.913 31.532 30.986 1.00 20.47 82 VAL A CA 1
ATOM 582 C C . VAL A 1 82 ? 30.797 30.618 30.147 1.00 19.27 82 VAL A C 1
ATOM 583 O O . VAL A 1 82 ? 30.818 29.397 30.335 1.00 20.94 82 VAL A O 1
ATOM 587 N N . ARG A 1 83 ? 31.566 31.226 29.250 1.00 19.22 83 ARG A N 1
ATOM 588 C CA . ARG A 1 83 ? 32.541 30.502 28.460 1.00 19.14 83 ARG A CA 1
ATOM 589 C C . ARG A 1 83 ? 33.723 30.017 29.278 1.00 19.70 83 ARG A C 1
ATOM 590 O O . ARG A 1 83 ? 34.277 28.947 29.040 1.00 19.45 83 ARG A O 1
ATOM 598 N N . GLY A 1 84 ? 34.180 30.852 30.197 1.00 19.46 84 GLY A N 1
ATOM 599 C CA . GLY A 1 84 ? 35.401 30.543 30.924 1.00 20.06 84 GLY A CA 1
ATOM 600 C C . GLY A 1 84 ? 36.573 30.408 29.980 1.00 20.07 84 GLY A C 1
ATOM 601 O O . GLY A 1 84 ? 36.653 31.079 28.953 1.00 20.04 84 GLY A O 1
ATOM 602 N N . GLU A 1 85 ? 37.471 29.486 30.295 1.00 20.56 85 GLU A N 1
ATOM 603 C CA . GLU A 1 85 ? 38.610 29.198 29.437 1.00 21.82 85 GLU A CA 1
ATOM 604 C C . GLU A 1 85 ? 38.332 28.164 28.346 1.00 21.53 85 GLU A C 1
ATOM 605 O O . GLU A 1 85 ? 39.204 27.783 27.595 1.00 22.92 85 GLU A O 1
ATOM 611 N N . ASN A 1 86 ? 37.082 27.761 28.234 1.00 20.53 86 ASN A N 1
ATOM 612 C CA . ASN A 1 86 ? 36.697 26.804 27.211 1.00 20.36 86 ASN A CA 1
ATOM 613 C C . ASN A 1 86 ? 36.668 27.412 25.833 1.00 19.86 86 ASN A C 1
ATOM 614 O O . ASN A 1 86 ? 36.455 28.608 25.657 1.00 19.23 86 ASN A O 1
ATOM 619 N N . ASP A 1 87 ? 36.875 26.556 24.842 1.00 19.45 87 ASP A N 1
ATOM 620 C CA . ASP A 1 87 ? 36.961 26.976 23.463 1.00 19.70 87 ASP A CA 1
ATOM 621 C C . ASP A 1 87 ? 35.814 26.505 22.590 1.00 18.84 87 ASP A C 1
ATOM 622 O O . ASP A 1 87 ? 35.593 27.091 21.542 1.00 18.71 87 ASP A O 1
ATOM 627 N N . TYR A 1 88 ? 35.097 25.475 23.038 1.00 18.69 88 TYR A N 1
ATOM 628 C CA . TYR A 1 88 ? 34.040 24.839 22.242 1.00 18.79 88 TYR A CA 1
ATOM 629 C C . TYR A 1 88 ? 32.844 24.534 23.085 1.00 18.09 88 TYR A C 1
ATOM 630 O O . TYR A 1 88 ? 32.940 24.348 24.291 1.00 18.35 88 TYR A O 1
ATOM 639 N N . VAL A 1 89 ? 31.671 24.499 22.439 1.00 18.04 89 VAL A N 1
ATOM 640 C CA . VAL A 1 89 ? 30.520 23.750 22.911 1.00 17.93 89 VAL A CA 1
ATOM 641 C C . VAL A 1 89 ? 30.470 22.505 22.050 1.00 17.94 89 VAL A C 1
ATOM 642 O O . VAL A 1 89 ? 30.577 22.554 20.824 1.00 17.45 89 VAL A O 1
ATOM 646 N N . THR A 1 90 ? 30.397 21.365 22.715 1.00 17.07 90 THR A N 1
ATOM 647 C CA . THR A 1 90 ? 30.261 20.071 22.051 1.00 17.51 90 THR A CA 1
ATOM 648 C C . THR A 1 90 ? 29.028 19.323 22.514 1.00 16.88 90 THR A C 1
ATOM 649 O O . THR A 1 90 ? 28.555 19.484 23.627 1.00 16.49 90 THR A O 1
ATOM 653 N N . PHE A 1 91 ? 28.493 18.518 21.619 1.00 16.81 91 PHE A N 1
ATOM 654 C CA . PHE A 1 91 ? 27.488 17.540 21.963 1.00 15.79 91 PHE A CA 1
ATOM 655 C C . PHE A 1 91 ? 27.509 16.399 20.949 1.00 16.08 91 PHE A C 1
ATOM 656 O O . PHE A 1 91 ? 27.960 16.560 19.823 1.00 17.27 91 PHE A O 1
ATOM 664 N N . ASP A 1 92 ? 27.017 15.250 21.400 1.00 15.49 92 ASP A N 1
ATOM 665 C CA . ASP A 1 92 ? 26.715 14.141 20.490 1.00 16.39 92 ASP A CA 1
ATOM 666 C C . ASP A 1 92 ? 25.340 14.356 19.883 1.00 17.27 92 ASP A C 1
ATOM 667 O O . ASP A 1 92 ? 24.382 14.630 20.592 1.00 17.02 92 ASP A O 1
ATOM 672 N N . PHE A 1 93 ? 25.271 14.290 18.572 1.00 16.25 93 PHE A N 1
ATOM 673 C CA . PHE A 1 93 ? 24.017 14.475 17.848 1.00 16.22 93 PHE A CA 1
ATOM 674 C C . PHE A 1 93 ? 23.789 13.243 17.020 1.00 16.60 93 PHE A C 1
ATOM 675 O O . PHE A 1 93 ? 24.664 12.814 16.293 1.00 18.20 93 PHE A O 1
ATOM 683 N N . TYR A 1 94 ? 22.617 12.652 17.136 1.00 16.78 94 TYR A N 1
ATOM 684 C CA . TYR A 1 94 ? 22.303 11.443 16.396 1.00 17.11 94 TYR A CA 1
ATOM 685 C C . TYR A 1 94 ? 21.032 11.655 15.601 1.00 18.28 94 TYR A C 1
ATOM 686 O O . TYR A 1 94 ? 20.107 12.346 16.040 1.00 18.09 94 TYR A O 1
ATOM 695 N N . LEU A 1 95 ? 21.005 11.060 14.430 1.00 18.10 95 LEU A N 1
ATOM 696 C CA . LEU A 1 95 ? 19.812 11.037 13.601 1.00 18.77 95 LEU A CA 1
ATOM 697 C C . LEU A 1 95 ? 19.449 9.601 13.286 1.00 18.44 95 LEU A C 1
ATOM 698 O O . LEU A 1 95 ? 20.292 8.805 12.886 1.00 18.35 95 LEU A O 1
ATOM 703 N N . ASP A 1 96 ? 18.162 9.301 13.420 1.00 18.88 96 ASP A N 1
ATOM 704 C CA . ASP A 1 96 ? 17.594 8.075 12.885 1.00 19.07 96 ASP A CA 1
ATOM 705 C C . ASP A 1 96 ? 16.501 8.479 11.905 1.00 18.97 96 ASP A C 1
ATOM 706 O O . ASP A 1 96 ? 15.334 8.654 12.285 1.00 18.71 96 ASP A O 1
ATOM 711 N N . PRO A 1 97 ? 16.894 8.691 10.656 1.00 19.51 97 PRO A N 1
ATOM 712 C CA . PRO A 1 97 ? 15.899 9.121 9.669 1.00 19.65 97 PRO A CA 1
ATOM 713 C C . PRO A 1 97 ? 14.924 8.011 9.316 1.00 19.37 97 PRO A C 1
ATOM 714 O O . PRO A 1 97 ? 15.257 6.828 9.344 1.00 20.12 97 PRO A O 1
ATOM 718 N N . VAL A 1 98 ? 13.724 8.440 8.982 1.00 19.74 98 VAL A N 1
ATOM 719 C CA . VAL A 1 98 ? 12.848 7.647 8.138 1.00 20.64 98 VAL A CA 1
ATOM 720 C C . VAL A 1 98 ? 12.970 8.085 6.688 1.00 21.44 98 VAL A C 1
ATOM 721 O O . VAL A 1 98 ? 12.772 7.256 5.789 1.00 24.80 98 VAL A O 1
ATOM 727 N N . ARG A 1 99 ? 13.198 9.378 6.427 1.00 19.56 99 ARG A N 1
ATOM 728 C CA . ARG A 1 99 ? 13.526 9.898 5.095 1.00 19.59 99 ARG A CA 1
ATOM 729 C C . ARG A 1 99 ? 14.732 10.835 5.256 1.00 19.09 99 ARG A C 1
ATOM 730 O O . ARG A 1 99 ? 14.736 11.726 6.123 1.00 20.02 99 ARG A O 1
ATOM 738 N N . ALA A 1 100 ? 15.739 10.650 4.413 1.00 20.11 100 ALA A N 1
ATOM 739 C CA . ALA A 1 100 ? 16.828 11.617 4.287 1.00 20.98 100 ALA A CA 1
ATOM 740 C C . ALA A 1 100 ? 17.576 11.301 3.015 1.00 22.15 100 ALA A C 1
ATOM 741 O O . ALA A 1 100 ? 18.402 10.383 2.997 1.00 24.62 100 ALA A O 1
ATOM 743 N N . THR A 1 101 ? 17.208 11.972 1.937 1.00 22.50 101 THR A N 1
ATOM 744 C CA . THR A 1 101 ? 17.774 11.669 0.612 1.00 23.40 101 THR A CA 1
ATOM 745 C C . THR A 1 101 ? 18.478 12.842 -0.018 1.00 22.89 101 THR A C 1
ATOM 746 O O . THR A 1 101 ? 19.174 12.653 -1.021 1.00 25.09 101 THR A O 1
ATOM 750 N N . GLU A 1 102 ? 18.340 14.041 0.542 1.00 20.97 102 GLU A N 1
ATOM 751 C CA . GLU A 1 102 ? 18.908 15.237 -0.100 1.00 21.56 102 GLU A CA 1
ATOM 752 C C . GLU A 1 102 ? 19.016 16.400 0.878 1.00 20.41 102 GLU A C 1
ATOM 753 O O . GLU A 1 102 ? 18.418 16.382 1.950 1.00 19.74 102 GLU A O 1
ATOM 759 N N . GLY A 1 103 ? 19.761 17.419 0.485 1.00 19.41 103 GLY A N 1
ATOM 760 C CA . GLY A 1 103 ? 19.970 18.593 1.280 1.00 18.88 103 GLY A CA 1
ATOM 761 C C . GLY A 1 103 ? 20.892 18.389 2.469 1.00 17.57 103 GLY A C 1
ATOM 762 O O . GLY A 1 103 ? 21.725 17.492 2.522 1.00 18.42 103 GLY A O 1
ATOM 763 N N . ALA A 1 104 ? 20.714 19.288 3.422 1.00 17.37 104 ALA A N 1
ATOM 764 C CA . ALA A 1 104 ? 21.601 19.398 4.564 1.00 17.74 104 ALA A CA 1
ATOM 765 C C . ALA A 1 104 ? 20.860 20.043 5.712 1.00 17.94 104 ALA A C 1
ATOM 766 O O . ALA A 1 104 ? 19.722 20.506 5.554 1.00 17.87 104 ALA A O 1
ATOM 776 N N . ASN A 1 106 ? 21.860 22.829 8.964 1.00 17.93 106 ASN A N 1
ATOM 777 C CA . ASN A 1 106 ? 22.812 23.766 9.542 1.00 18.01 106 ASN A CA 1
ATOM 778 C C . ASN A 1 106 ? 22.500 23.940 11.009 1.00 18.62 106 ASN A C 1
ATOM 779 O O . ASN A 1 106 ? 21.391 24.401 11.355 1.00 20.31 106 ASN A O 1
ATOM 784 N N . ILE A 1 107 ? 23.469 23.642 11.864 1.00 17.22 107 ILE A N 1
ATOM 785 C CA . ILE A 1 107 ? 23.335 23.807 13.307 1.00 17.08 107 ILE A CA 1
ATOM 786 C C . ILE A 1 107 ? 24.060 25.091 13.731 1.00 16.36 107 ILE A C 1
ATOM 787 O O . ILE A 1 107 ? 25.264 25.254 13.445 1.00 16.94 107 ILE A O 1
ATOM 792 N N . ASN A 1 108 ? 23.347 26.009 14.384 1.00 16.40 108 ASN A N 1
ATOM 793 C CA . ASN A 1 108 ? 23.916 27.240 14.900 1.00 17.19 108 ASN A CA 1
ATOM 794 C C . ASN A 1 108 ? 23.718 27.364 16.382 1.00 17.71 108 ASN A C 1
ATOM 795 O O . ASN A 1 108 ? 22.817 26.794 16.973 1.00 16.89 108 ASN A O 1
ATOM 800 N N . LEU A 1 109 ? 24.631 28.088 17.006 1.00 17.85 109 LEU A N 1
ATOM 801 C CA . LEU A 1 109 ? 24.663 28.256 18.449 1.00 18.08 109 LEU A CA 1
ATOM 802 C C . LEU A 1 109 ? 24.616 29.744 18.765 1.00 18.07 109 LEU A C 1
ATOM 803 O O . LEU A 1 109 ? 25.430 30.521 18.260 1.00 17.63 109 LEU A O 1
ATOM 808 N N . VAL A 1 110 ? 23.687 30.125 19.625 1.00 17.75 110 VAL A N 1
ATOM 809 C CA . VAL A 1 110 ? 23.414 31.508 19.989 1.00 17.93 110 VAL A CA 1
ATOM 810 C C . VAL A 1 110 ? 23.367 31.614 21.500 1.00 17.49 110 VAL A C 1
ATOM 811 O O . VAL A 1 110 ? 22.901 30.702 22.190 1.00 18.54 110 VAL A O 1
ATOM 815 N N . PHE A 1 111 ? 23.924 32.691 22.043 1.00 16.82 111 PHE A N 1
ATOM 816 C CA . PHE A 1 111 ? 23.712 33.085 23.421 1.00 17.88 111 PHE A CA 1
ATOM 817 C C . PHE A 1 111 ? 23.042 34.439 23.463 1.00 17.53 111 PHE A C 1
ATOM 818 O O . PHE A 1 111 ? 23.073 35.195 22.488 1.00 18.06 111 PHE A O 1
ATOM 826 N N . GLN A 1 112 ? 22.448 34.767 24.587 1.00 17.62 112 GLN A N 1
ATOM 827 C CA . GLN A 1 112 ? 21.773 36.056 24.723 1.00 17.82 112 GLN A CA 1
ATOM 828 C C . GLN A 1 112 ? 22.246 36.866 25.951 1.00 18.53 112 GLN A C 1
ATOM 829 O O . GLN A 1 112 ? 21.447 37.170 26.849 1.00 19.69 112 GLN A O 1
ATOM 835 N N . PRO A 1 113 ? 23.514 37.267 25.972 1.00 19.58 113 PRO A N 1
ATOM 836 C CA . PRO A 1 113 ? 24.041 38.093 27.072 1.00 20.02 113 PRO A CA 1
ATOM 837 C C . PRO A 1 113 ? 23.356 39.472 27.100 1.00 22.14 113 PRO A C 1
ATOM 838 O O . PRO A 1 113 ? 23.410 40.171 26.104 1.00 21.49 113 PRO A O 1
ATOM 842 N N . PRO A 1 114 ? 22.726 39.855 28.211 1.00 24.13 114 PRO A N 1
ATOM 843 C CA . PRO A 1 114 ? 22.154 41.214 28.306 1.00 25.61 114 PRO A CA 1
ATOM 844 C C . PRO A 1 114 ? 23.167 42.331 28.058 1.00 27.25 114 PRO A C 1
ATOM 845 O O . PRO A 1 114 ? 22.766 43.411 27.636 1.00 28.95 114 PRO A O 1
ATOM 849 N N . THR A 1 115 ? 24.449 42.083 28.296 1.00 27.74 115 THR A N 1
ATOM 850 C CA . THR A 1 115 ? 25.480 43.093 28.017 1.00 29.24 115 THR A CA 1
ATOM 851 C C . THR A 1 115 ? 25.873 43.215 26.544 1.00 29.45 115 THR A C 1
ATOM 852 O O . THR A 1 115 ? 26.612 44.147 26.190 1.00 31.54 115 THR A O 1
ATOM 856 N N . ASN A 1 116 ? 25.464 42.266 25.692 1.00 29.24 116 ASN A N 1
ATOM 857 C CA . ASN A 1 116 ? 25.647 42.396 24.239 1.00 29.24 116 ASN A CA 1
ATOM 858 C C . ASN A 1 116 ? 24.373 42.264 23.427 1.00 28.07 116 ASN A C 1
ATOM 859 O O . ASN A 1 116 ? 24.282 41.446 22.506 1.00 27.01 116 ASN A O 1
ATOM 864 N N . GLY A 1 117 ? 23.371 43.067 23.749 1.00 26.63 117 GLY A N 1
ATOM 865 C CA . GLY A 1 117 ? 22.194 43.156 22.907 1.00 26.20 117 GLY A CA 1
ATOM 866 C C . GLY A 1 117 ? 21.353 41.891 22.861 1.00 24.88 117 GLY A C 1
ATOM 867 O O . GLY A 1 117 ? 20.522 41.728 21.960 1.00 25.26 117 GLY A O 1
ATOM 868 N N . TYR A 1 118 ? 21.563 40.994 23.832 1.00 23.43 118 TYR A N 1
ATOM 869 C CA . TYR A 1 118 ? 20.828 39.733 23.929 1.00 22.90 118 TYR A CA 1
ATOM 870 C C . TYR A 1 118 ? 21.012 38.842 22.684 1.00 21.42 118 TYR A C 1
ATOM 871 O O . TYR A 1 118 ? 20.140 38.054 22.339 1.00 21.25 118 TYR A O 1
ATOM 880 N N . TRP A 1 119 ? 22.148 38.938 22.012 1.00 21.00 119 TRP A N 1
ATOM 881 C CA . TRP A 1 119 ? 22.384 38.107 20.828 1.00 20.41 119 TRP A CA 1
ATOM 882 C C . TRP A 1 119 ? 23.844 38.126 20.474 1.00 20.45 119 TRP A C 1
ATOM 883 O O . TRP A 1 119 ? 24.381 39.153 20.041 1.00 20.97 119 TRP A O 1
ATOM 894 N N . VAL A 1 120 ? 24.506 36.991 20.671 1.00 19.15 120 VAL A N 1
ATOM 895 C CA . VAL A 1 120 ? 25.798 36.710 20.070 1.00 19.62 120 VAL A CA 1
ATOM 896 C C . VAL A 1 120 ? 25.704 35.318 19.468 1.00 18.92 120 VAL A C 1
ATOM 897 O O . VAL A 1 120 ? 24.994 34.458 19.958 1.00 20.20 120 VAL A O 1
ATOM 901 N N . GLN A 1 121 ? 26.454 35.068 18.435 1.00 20.27 121 GLN A N 1
ATOM 902 C CA . GLN A 1 121 ? 26.352 33.829 17.704 1.00 20.02 121 GLN A CA 1
ATOM 903 C C . GLN A 1 121 ? 27.731 33.267 17.431 1.00 20.06 121 GLN A C 1
ATOM 904 O O . GLN A 1 121 ? 28.649 34.007 17.064 1.00 20.02 121 GLN A O 1
ATOM 910 N N . ALA A 1 122 ? 27.925 31.963 17.581 1.00 19.03 122 ALA A N 1
ATOM 911 C CA . ALA A 1 122 ? 29.188 31.373 17.199 1.00 19.31 122 ALA A CA 1
ATOM 912 C C . ALA A 1 122 ? 29.333 31.576 15.692 1.00 19.58 122 ALA A C 1
ATOM 913 O O . ALA A 1 122 ? 28.378 31.324 14.924 1.00 18.90 122 ALA A O 1
ATOM 915 N N . PRO A 1 123 ? 30.469 32.099 15.236 1.00 19.39 123 PRO A N 1
ATOM 916 C CA . PRO A 1 123 ? 30.580 32.443 13.830 1.00 20.31 123 PRO A CA 1
ATOM 917 C C . PRO A 1 123 ? 30.484 31.308 12.842 1.00 20.52 123 PRO A C 1
ATOM 918 O O . PRO A 1 123 ? 29.969 31.509 11.750 1.00 22.03 123 PRO A O 1
ATOM 922 N N . LYS A 1 124 ? 30.920 30.111 13.195 1.00 20.10 124 LYS A N 1
ATOM 923 C CA . LYS A 1 124 ? 30.965 28.990 12.261 1.00 21.87 124 LYS A CA 1
ATOM 924 C C . LYS A 1 124 ? 29.774 28.048 12.421 1.00 21.59 124 LYS A C 1
ATOM 925 O O . LYS A 1 124 ? 29.551 27.484 13.477 1.00 22.86 124 LYS A O 1
ATOM 931 N N . THR A 1 125 ? 29.019 27.887 11.351 1.00 21.01 125 THR A N 1
ATOM 932 C CA . THR A 1 125 ? 27.940 26.921 11.290 1.00 21.16 125 THR A CA 1
ATOM 933 C C . THR A 1 125 ? 28.466 25.483 11.206 1.00 21.20 125 THR A C 1
ATOM 934 O O . THR A 1 125 ? 29.461 25.255 10.509 1.00 22.43 125 THR A O 1
ATOM 938 N N . TYR A 1 126 ? 27.834 24.538 11.908 1.00 20.14 126 TYR A N 1
ATOM 939 C CA . TYR A 1 126 ? 28.118 23.109 11.800 1.00 19.31 126 TYR A CA 1
ATOM 940 C C . TYR A 1 126 ? 27.087 22.499 10.858 1.00 18.93 126 TYR A C 1
ATOM 941 O O . TYR A 1 126 ? 25.895 22.515 11.137 1.00 20.03 126 TYR A O 1
ATOM 950 N N . THR A 1 127 ? 27.528 21.901 9.774 1.00 18.58 127 THR A N 1
ATOM 951 C CA . THR A 1 127 ? 26.642 21.462 8.712 1.00 18.86 127 THR A CA 1
ATOM 952 C C . THR A 1 127 ? 26.704 19.939 8.563 1.00 19.41 127 THR A C 1
ATOM 953 O O . THR A 1 127 ? 27.805 19.354 8.493 1.00 21.40 127 THR A O 1
ATOM 957 N N . ILE A 1 128 ? 25.533 19.313 8.517 1.00 18.80 128 ILE A N 1
ATOM 958 C CA . ILE A 1 128 ? 25.383 17.898 8.230 1.00 19.31 128 ILE A CA 1
ATOM 959 C C . ILE A 1 128 ? 24.807 17.753 6.837 1.00 18.99 128 ILE A C 1
ATOM 960 O O . ILE A 1 128 ? 23.753 18.308 6.543 1.00 19.09 128 ILE A O 1
ATOM 965 N N . ASN A 1 129 ? 25.486 17.005 5.991 1.00 18.28 129 ASN A N 1
ATOM 966 C CA . ASN A 1 129 ? 25.113 16.857 4.588 1.00 18.24 129 ASN A CA 1
ATOM 967 C C . ASN A 1 129 ? 24.419 15.505 4.397 1.00 18.46 129 ASN A C 1
ATOM 968 O O . ASN A 1 129 ? 25.040 14.445 4.538 1.00 18.96 129 ASN A O 1
ATOM 973 N N . PHE A 1 130 ? 23.124 15.526 4.087 1.00 18.51 130 PHE A N 1
ATOM 974 C CA . PHE A 1 130 ? 22.362 14.263 3.956 1.00 19.25 130 PHE A CA 1
ATOM 975 C C . PHE A 1 130 ? 22.774 13.458 2.740 1.00 20.09 130 PHE A C 1
ATOM 976 O O . PHE A 1 130 ? 22.474 12.257 2.650 1.00 21.80 130 PHE A O 1
ATOM 984 N N . ASP A 1 131 ? 23.502 14.072 1.818 1.00 20.51 131 ASP A N 1
ATOM 985 C CA . ASP A 1 131 ? 24.008 13.322 0.682 1.00 21.89 131 ASP A CA 1
ATOM 986 C C . ASP A 1 131 ? 25.236 12.527 1.033 1.00 22.93 131 ASP A C 1
ATOM 987 O O . ASP A 1 131 ? 25.710 11.721 0.217 1.00 25.22 131 ASP A O 1
ATOM 992 N N . GLU A 1 132 ? 25.773 12.750 2.231 1.00 23.48 132 GLU A N 1
ATOM 993 C CA . GLU A 1 132 ? 26.980 12.083 2.678 1.00 24.64 132 GLU A CA 1
ATOM 994 C C . GLU A 1 132 ? 26.704 11.069 3.814 1.00 24.04 132 GLU A C 1
ATOM 995 O O . GLU A 1 132 ? 27.631 10.706 4.540 1.00 25.03 132 GLU A O 1
ATOM 1001 N N . LEU A 1 133 ? 25.463 10.616 3.992 1.00 24.80 133 LEU A N 1
ATOM 1002 C CA . LEU A 1 133 ? 25.159 9.638 5.064 1.00 25.42 133 LEU A CA 1
ATOM 1003 C C . LEU A 1 133 ? 25.926 8.310 4.989 1.00 27.15 133 LEU A C 1
ATOM 1004 O O . LEU A 1 133 ? 26.238 7.687 6.018 1.00 26.69 133 LEU A O 1
ATOM 1009 N N . GLU A 1 134 ? 26.243 7.881 3.786 1.00 28.77 134 GLU A N 1
ATOM 1010 C CA . GLU A 1 134 ? 26.940 6.614 3.578 1.00 30.37 134 GLU A CA 1
ATOM 1011 C C . GLU A 1 134 ? 28.375 6.678 4.136 1.00 30.88 134 GLU A C 1
ATOM 1012 O O . GLU A 1 134 ? 28.951 5.638 4.469 1.00 32.40 134 GLU A O 1
ATOM 1018 N N . GLU A 1 135 ? 28.918 7.891 4.278 1.00 30.13 135 GLU A N 1
ATOM 1019 C CA . GLU A 1 135 ? 30.261 8.141 4.840 1.00 30.48 135 GLU A CA 1
ATOM 1020 C C . GLU A 1 135 ? 30.270 8.463 6.344 1.00 29.26 135 GLU A C 1
ATOM 1021 O O . GLU A 1 135 ? 31.340 8.555 6.947 1.00 29.91 135 GLU A O 1
ATOM 1027 N N . ALA A 1 136 ? 29.094 8.675 6.934 1.00 27.57 136 ALA A N 1
ATOM 1028 C CA . ALA A 1 136 ? 28.967 9.043 8.342 1.00 26.64 136 ALA A CA 1
ATOM 1029 C C . ALA A 1 136 ? 29.111 7.829 9.238 1.00 26.53 136 ALA A C 1
ATOM 1030 O O . ALA A 1 136 ? 28.837 6.711 8.826 1.00 26.53 136 ALA A O 1
ATOM 1032 N N . ASN A 1 137 ? 29.522 8.061 10.476 1.00 26.68 137 ASN A N 1
ATOM 1033 C CA . ASN A 1 137 ? 29.517 7.005 11.471 1.00 26.87 137 ASN A CA 1
ATOM 1034 C C . ASN A 1 137 ? 28.105 6.588 11.803 1.00 26.35 137 ASN A C 1
ATOM 1035 O O . ASN A 1 137 ? 27.286 7.425 12.122 1.00 25.59 137 ASN A O 1
ATOM 1040 N N . GLN A 1 138 ? 27.818 5.295 11.717 1.00 26.50 138 GLN A N 1
ATOM 1041 C CA . GLN A 1 138 ? 26.496 4.781 12.004 1.00 26.57 138 GLN A CA 1
ATOM 1042 C C . GLN A 1 138 ? 26.523 3.347 12.492 1.00 26.80 138 GLN A C 1
ATOM 1043 O O . GLN A 1 138 ? 27.428 2.575 12.158 1.00 28.09 138 GLN A O 1
ATOM 1049 N N . VAL A 1 139 ? 25.506 2.998 13.262 1.00 25.77 139 VAL A N 1
ATOM 1050 C CA . VAL A 1 139 ? 25.248 1.607 13.625 1.00 26.58 139 VAL A CA 1
ATOM 1051 C C . VAL A 1 139 ? 23.759 1.375 13.496 1.00 26.37 139 VAL A C 1
ATOM 1052 O O . VAL A 1 139 ? 22.963 2.051 14.125 1.00 25.10 139 VAL A O 1
ATOM 1056 N N . ASN A 1 140 ? 23.385 0.425 12.638 1.00 27.82 140 ASN A N 1
ATOM 1057 C CA . ASN A 1 140 ? 21.994 0.024 12.461 1.00 28.78 140 ASN A CA 1
ATOM 1058 C C . ASN A 1 140 ? 21.010 1.196 12.303 1.00 26.96 140 ASN A C 1
ATOM 1059 O O . ASN A 1 140 ? 19.957 1.229 12.943 1.00 29.04 140 ASN A O 1
ATOM 1064 N N . GLY A 1 141 ? 21.372 2.126 11.430 1.00 25.84 141 GLY A N 1
ATOM 1065 C CA . GLY A 1 141 ? 20.509 3.232 11.070 1.00 24.25 141 GLY A CA 1
ATOM 1066 C C . GLY A 1 141 ? 20.556 4.438 11.987 1.00 22.14 141 GLY A C 1
ATOM 1067 O O . GLY A 1 141 ? 19.814 5.393 11.752 1.00 23.54 141 GLY A O 1
ATOM 1068 N N . LEU A 1 142 ? 21.399 4.403 13.019 1.00 21.00 142 LEU A N 1
ATOM 1069 C CA . LEU A 1 142 ? 21.603 5.564 13.880 1.00 19.75 142 LEU A CA 1
ATOM 1070 C C . LEU A 1 142 ? 22.925 6.207 13.511 1.00 19.09 142 LEU A C 1
ATOM 1071 O O . LEU A 1 142 ? 23.990 5.589 13.635 1.00 20.02 142 LEU A O 1
ATOM 1076 N N . TYR A 1 143 ? 22.859 7.438 13.033 1.00 18.20 143 TYR A N 1
ATOM 1077 C CA . TYR A 1 143 ? 24.036 8.179 12.581 1.00 17.69 143 TYR A CA 1
ATOM 1078 C C . TYR A 1 143 ? 24.527 9.092 13.706 1.00 18.35 143 TYR A C 1
ATOM 1079 O O . TYR A 1 143 ? 23.727 9.792 14.296 1.00 20.10 143 TYR A O 1
ATOM 1088 N N . HIS A 1 144 ? 25.825 9.100 13.971 1.00 17.76 144 HIS A N 1
ATOM 1089 C CA . HIS A 1 144 ? 26.432 9.827 15.094 1.00 18.07 144 HIS A CA 1
ATOM 1090 C C . HIS A 1 144 ? 27.367 10.903 14.591 1.00 17.69 144 HIS A C 1
ATOM 1091 O O . HIS A 1 144 ? 28.323 10.623 13.890 1.00 19.27 144 HIS A O 1
ATOM 1098 N N . TYR A 1 145 ? 27.063 12.140 14.966 1.00 17.18 145 TYR A N 1
ATOM 1099 C CA . TYR A 1 145 ? 27.908 13.296 14.688 1.00 17.62 145 TYR A CA 1
ATOM 1100 C C . TYR A 1 145 ? 28.434 13.875 15.994 1.00 18.45 145 TYR A C 1
ATOM 1101 O O . TYR A 1 145 ? 27.717 14.021 16.966 1.00 18.63 145 TYR A O 1
ATOM 1110 N N . GLU A 1 146 ? 29.711 14.195 15.998 1.00 20.14 146 GLU A N 1
ATOM 1111 C CA . GLU A 1 146 ? 30.371 14.887 17.096 1.00 21.53 146 GLU A CA 1
ATOM 1112 C C . GLU A 1 146 ? 30.329 16.372 16.821 1.00 20.92 146 GLU A C 1
ATOM 1113 O O . GLU A 1 146 ? 31.208 16.913 16.140 1.00 22.44 146 GLU A O 1
ATOM 1119 N N . VAL A 1 147 ? 29.285 17.038 17.269 1.00 18.98 147 VAL A N 1
ATOM 1120 C CA . VAL A 1 147 ? 29.126 18.454 16.997 1.00 18.56 147 VAL A CA 1
ATOM 1121 C C . VAL A 1 147 ? 30.096 19.230 17.891 1.00 18.89 147 VAL A C 1
ATOM 1122 O O . VAL A 1 147 ? 30.154 18.997 19.076 1.00 20.06 147 VAL A O 1
ATOM 1126 N N . LYS A 1 148 ? 30.917 20.072 17.275 1.00 18.91 148 LYS A N 1
ATOM 1127 C CA . LYS A 1 148 ? 31.930 20.842 18.003 1.00 19.73 148 LYS A CA 1
ATOM 1128 C C . LYS A 1 148 ? 31.916 22.242 17.412 1.00 20.28 148 LYS A C 1
ATOM 1129 O O . LYS A 1 148 ? 32.210 22.401 16.243 1.00 22.27 148 LYS A O 1
ATOM 1135 N N . ILE A 1 149 ? 31.463 23.212 18.209 1.00 18.52 149 ILE A N 1
ATOM 1136 C CA . ILE A 1 149 ? 31.278 24.585 17.733 1.00 19.19 149 ILE A CA 1
ATOM 1137 C C . ILE A 1 149 ? 32.190 25.509 18.543 1.00 18.77 149 ILE A C 1
ATOM 1138 O O . ILE A 1 149 ? 32.142 25.527 19.759 1.00 18.66 149 ILE A O 1
ATOM 1143 N N . ASN A 1 150 ? 33.028 26.264 17.834 1.00 18.57 150 ASN A N 1
ATOM 1144 C CA . ASN A 1 150 ? 34.021 27.123 18.445 1.00 18.96 150 ASN A CA 1
ATOM 1145 C C . ASN A 1 150 ? 33.363 28.378 19.010 1.00 17.67 150 ASN A C 1
ATOM 1146 O O . ASN A 1 150 ? 32.728 29.147 18.293 1.00 19.82 150 ASN A O 1
ATOM 1151 N N . VAL A 1 151 ? 33.516 28.558 20.312 1.00 18.10 151 VAL A N 1
ATOM 1152 C CA . VAL A 1 151 ? 33.065 29.769 21.000 1.00 18.26 151 VAL A CA 1
ATOM 1153 C C . VAL A 1 151 ? 34.203 30.709 21.434 1.00 18.84 151 VAL A C 1
ATOM 1154 O O . VAL A 1 151 ? 33.945 31.841 21.829 1.00 18.96 151 VAL A O 1
ATOM 1158 N N . ARG A 1 152 ? 35.432 30.222 21.377 1.00 19.20 152 ARG A N 1
ATOM 1159 C CA . ARG A 1 152 ? 36.620 31.057 21.569 1.00 19.81 152 ARG A CA 1
ATOM 1160 C C . ARG A 1 152 ? 36.614 32.201 20.562 1.00 21.15 152 ARG A C 1
ATOM 1161 O O . ARG A 1 152 ? 37.030 33.323 20.883 1.00 22.00 152 ARG A O 1
ATOM 1169 N N . ASP A 1 153 ? 36.065 31.944 19.383 1.00 21.92 153 ASP A N 1
ATOM 1170 C CA . ASP A 1 153 ? 36.027 32.918 18.292 1.00 23.44 153 ASP A CA 1
ATOM 1171 C C . ASP A 1 153 ? 34.925 33.960 18.406 1.00 23.73 153 ASP A C 1
ATOM 1172 O O . ASP A 1 153 ? 34.828 34.844 17.537 1.00 26.40 153 ASP A O 1
ATOM 1177 N N . ILE A 1 154 ? 34.126 33.938 19.469 1.00 22.01 154 ILE A N 1
ATOM 1178 C CA . ILE A 1 154 ? 33.155 35.007 19.715 1.00 21.18 154 ILE A CA 1
ATOM 1179 C C . ILE A 1 154 ? 33.880 36.148 20.397 1.00 22.46 154 ILE A C 1
ATOM 1180 O O . ILE A 1 154 ? 34.192 36.076 21.574 1.00 22.36 154 ILE A O 1
ATOM 1185 N N . THR A 1 155 ? 34.107 37.231 19.662 1.00 23.35 155 THR A N 1
ATOM 1186 C CA . THR A 1 155 ? 34.840 38.368 20.214 1.00 24.31 155 THR A CA 1
ATOM 1187 C C . THR A 1 155 ? 33.995 39.301 21.035 1.00 24.07 155 THR A C 1
ATOM 1188 O O . THR A 1 155 ? 34.561 40.063 21.818 1.00 25.11 155 THR A O 1
ATOM 1192 N N . ASN A 1 156 ? 32.672 39.249 20.905 1.00 24.19 156 ASN A N 1
ATOM 1193 C CA . ASN A 1 156 ? 31.803 40.157 21.662 1.00 25.65 156 ASN A CA 1
ATOM 1194 C C . ASN A 1 156 ? 31.340 39.588 22.988 1.00 24.93 156 ASN A C 1
ATOM 1195 O O . ASN A 1 156 ? 30.365 40.061 23.580 1.00 26.87 156 ASN A O 1
ATOM 1200 N N . ILE A 1 157 ? 32.026 38.551 23.454 1.00 22.62 157 ILE A N 1
ATOM 1201 C CA . ILE A 1 157 ? 31.910 38.150 24.847 1.00 22.17 157 ILE A CA 1
ATOM 1202 C C . ILE A 1 157 ? 33.3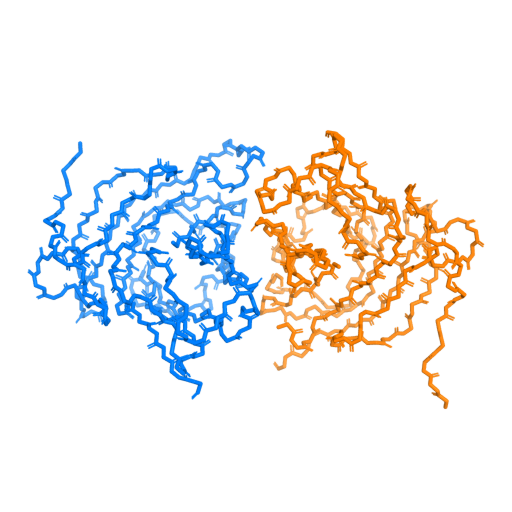09 38.049 25.414 1.00 21.54 157 ILE A C 1
ATOM 1203 O O . ILE A 1 157 ? 34.286 38.009 24.692 1.00 22.38 157 ILE A O 1
ATOM 1208 N 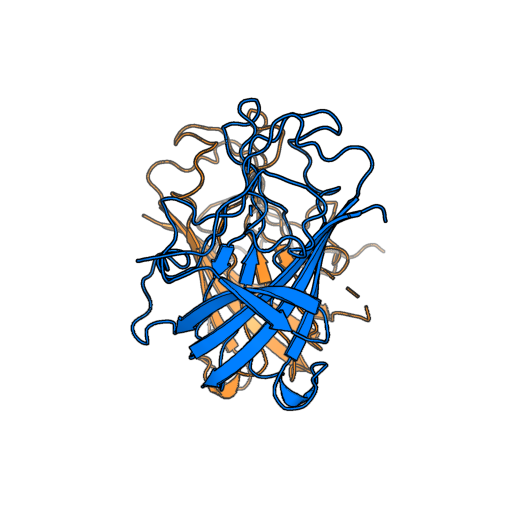N . GLN A 1 158 ? 33.366 38.020 26.735 1.00 20.26 158 GLN A N 1
ATOM 1209 C CA . GLN A 1 158 ? 34.589 37.747 27.474 1.00 19.72 158 GLN A CA 1
ATOM 1210 C C . GLN A 1 158 ? 34.404 36.466 28.258 1.00 19.69 158 GLN A C 1
ATOM 1211 O O . GLN A 1 158 ? 33.309 35.900 28.304 1.00 19.12 158 GLN A O 1
ATOM 1217 N N . ASP A 1 159 ? 35.465 35.982 28.883 1.00 18.61 159 ASP A N 1
ATOM 1218 C CA . ASP A 1 159 ? 35.391 34.698 29.561 1.00 18.85 159 ASP A CA 1
ATOM 1219 C C . ASP A 1 159 ? 34.449 34.698 30.749 1.00 19.37 159 ASP A C 1
ATOM 1220 O O . ASP A 1 159 ? 33.922 33.648 31.119 1.00 21.11 159 ASP A O 1
ATOM 1225 N N . ASP A 1 160 ? 34.196 35.854 31.340 1.00 19.06 160 ASP A N 1
ATOM 1226 C CA . ASP A 1 160 ? 33.279 35.984 32.470 1.00 19.33 160 ASP A CA 1
ATOM 1227 C C . ASP A 1 160 ? 31.907 36.595 32.121 1.00 19.31 160 ASP A C 1
ATOM 1228 O O . ASP A 1 160 ? 31.087 36.834 32.994 1.00 20.98 160 ASP A O 1
ATOM 1233 N N . THR A 1 161 ? 31.646 36.840 30.846 1.00 20.04 161 THR A N 1
ATOM 1234 C CA . THR A 1 161 ? 30.348 37.403 30.442 1.00 20.28 161 THR A CA 1
ATOM 1235 C C . THR A 1 161 ? 29.194 36.444 30.750 1.00 19.77 161 THR A C 1
ATOM 1236 O O . THR A 1 161 ? 29.232 35.277 30.334 1.00 19.95 161 THR A O 1
ATOM 1240 N N . LEU A 1 162 ? 28.162 36.911 31.434 1.00 20.64 162 LEU A N 1
ATOM 1241 C CA . LEU A 1 162 ? 26.975 36.113 31.704 1.00 20.66 162 LEU A CA 1
ATOM 1242 C C . LEU A 1 162 ? 26.195 35.980 30.404 1.00 19.95 162 LEU A C 1
ATOM 1243 O O . LEU A 1 162 ? 25.768 36.960 29.816 1.00 20.12 162 LEU A O 1
ATOM 1248 N N . LEU A 1 163 ? 26.002 34.744 29.961 1.00 18.73 163 LEU A N 1
ATOM 1249 C CA . LEU A 1 163 ? 25.392 34.465 28.673 1.00 19.14 163 LEU A CA 1
ATOM 1250 C C . LEU A 1 163 ? 23.873 34.284 28.755 1.00 18.57 163 LEU A C 1
ATOM 1251 O O . LEU A 1 163 ? 23.197 34.371 27.720 1.00 17.61 163 LEU A O 1
ATOM 1256 N N . ARG A 1 164 ? 23.355 34.019 29.970 1.00 19.01 164 ARG A N 1
ATOM 1257 C CA . ARG A 1 164 ? 21.930 33.906 30.288 1.00 19.01 164 ARG A CA 1
ATOM 1258 C C . ARG A 1 164 ? 21.238 32.643 29.781 1.00 18.40 164 ARG A C 1
ATOM 1259 O O . ARG A 1 164 ? 20.647 31.874 30.542 1.00 19.14 164 ARG A O 1
ATOM 1267 N N . ASN A 1 165 ? 21.272 32.458 28.480 1.00 18.23 165 ASN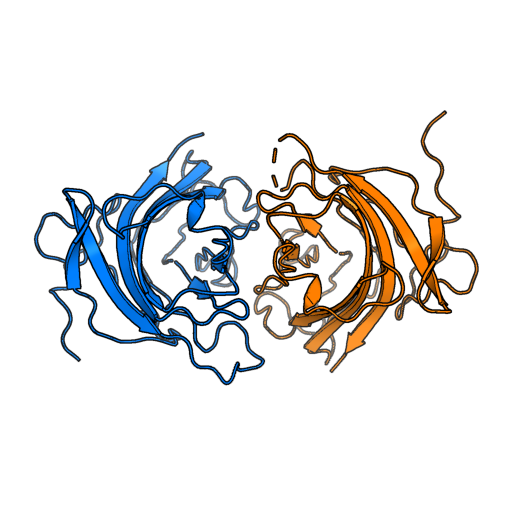 A N 1
ATOM 1268 C CA . ASN A 1 165 ? 20.709 31.280 27.876 1.00 17.82 165 ASN A CA 1
ATOM 1269 C C . ASN A 1 165 ? 21.442 30.931 26.594 1.00 18.56 165 ASN A C 1
ATOM 1270 O O . ASN A 1 165 ? 22.012 31.802 25.929 1.00 18.30 165 ASN A O 1
ATOM 1299 N N . ILE A 1 168 ? 20.191 26.407 20.436 1.00 18.34 168 ILE A N 1
ATOM 1300 C CA . ILE A 1 168 ? 20.771 25.594 19.377 1.00 17.73 168 ILE A CA 1
ATOM 1301 C C . ILE A 1 168 ? 19.698 25.506 18.320 1.00 16.90 168 ILE A C 1
ATOM 1302 O O . ILE A 1 168 ? 18.586 25.014 18.602 1.00 16.93 168 ILE A O 1
ATOM 1307 N N . ILE A 1 169 ? 20.015 25.969 17.123 1.00 17.05 169 ILE A N 1
ATOM 1308 C CA . ILE A 1 169 ? 19.079 26.057 16.008 1.00 17.21 169 ILE A CA 1
ATOM 1309 C C . ILE A 1 169 ? 19.446 25.017 14.992 1.00 16.79 169 ILE A C 1
ATOM 1310 O O . ILE A 1 169 ? 20.604 24.936 14.577 1.00 17.75 169 ILE A O 1
ATOM 1315 N N . PHE A 1 170 ? 18.477 24.215 14.559 1.00 16.69 170 PHE A N 1
ATOM 1316 C CA . PHE A 1 170 ? 18.680 23.103 13.625 1.00 17.00 170 PHE A CA 1
ATOM 1317 C C . PHE A 1 170 ? 17.962 23.445 12.329 1.00 16.77 170 PHE A C 1
ATOM 1318 O O . PHE A 1 170 ? 16.770 23.120 12.158 1.00 17.88 170 PHE A O 1
ATOM 1326 N N . ALA A 1 171 ? 18.630 24.117 11.408 1.00 16.56 171 ALA A N 1
ATOM 1327 C CA . ALA A 1 171 ? 17.964 24.701 10.235 1.00 17.34 171 ALA A CA 1
ATOM 1328 C C . ALA A 1 171 ? 18.048 23.824 8.992 1.00 17.96 171 ALA A C 1
ATOM 1329 O O . ALA A 1 171 ? 19.058 23.205 8.703 1.00 18.21 171 ALA A O 1
ATOM 1331 N N . ASP A 1 172 ? 16.958 23.808 8.239 1.00 18.50 172 ASP A N 1
ATOM 1332 C CA . ASP A 1 172 ? 16.837 23.101 6.974 1.00 19.10 172 ASP A CA 1
ATOM 1333 C C . ASP A 1 172 ? 17.640 23.789 5.884 1.00 19.05 172 ASP A C 1
ATOM 1334 O O . ASP A 1 172 ? 17.556 25.009 5.720 1.00 21.26 172 ASP A O 1
ATOM 1339 N N . VAL A 1 173 ? 18.369 23.006 5.102 1.00 18.12 173 VAL A N 1
ATOM 1340 C CA . VAL A 1 173 ? 19.011 23.473 3.882 1.00 19.56 173 VAL A CA 1
ATOM 1341 C C . VAL A 1 173 ? 18.540 22.573 2.738 1.00 18.77 173 VAL A C 1
ATOM 1342 O O . VAL A 1 173 ? 19.206 21.630 2.342 1.00 18.31 173 VAL A O 1
ATOM 1346 N N . GLU A 1 174 ? 17.355 22.890 2.221 1.00 19.76 174 GLU A N 1
ATOM 1347 C CA . GLU A 1 174 ? 16.783 22.185 1.072 1.00 20.74 174 GLU A CA 1
ATOM 1348 C C . GLU A 1 174 ? 16.683 20.650 1.269 1.00 20.83 174 GLU A C 1
ATOM 1349 O O . GLU A 1 174 ? 16.905 19.870 0.339 1.00 20.31 174 GLU A O 1
ATOM 1355 N N . SER A 1 175 ? 16.382 20.216 2.490 1.00 19.77 175 SER A N 1
ATOM 1356 C CA . SER A 1 175 ? 16.403 18.777 2.801 1.00 19.11 175 SER A CA 1
ATOM 1357 C C . SER A 1 175 ? 14.996 18.211 2.838 1.00 19.31 175 SER A C 1
ATOM 1358 O O . SER A 1 175 ? 14.021 18.947 2.859 1.00 20.30 175 SER A O 1
ATOM 1361 N N . ASP A 1 176 ? 14.921 16.881 2.854 1.00 18.99 176 ASP A N 1
ATOM 1362 C CA . ASP A 1 176 ? 13.660 16.178 3.052 1.00 19.33 176 ASP A CA 1
ATOM 1363 C C . ASP A 1 176 ? 13.685 15.368 4.335 1.00 18.76 176 ASP A C 1
ATOM 1364 O O . ASP A 1 176 ? 12.931 14.392 4.498 1.00 19.57 176 ASP A O 1
ATOM 1369 N N . PHE A 1 177 ? 14.528 15.769 5.279 1.00 17.96 177 PHE A N 1
ATOM 1370 C CA . PHE A 1 177 ? 14.660 15.015 6.503 1.00 17.60 177 PHE A CA 1
ATOM 1371 C C . PHE A 1 177 ? 13.332 14.838 7.245 1.00 17.09 177 PHE A C 1
ATOM 1372 O O . PHE A 1 177 ? 12.584 15.790 7.476 1.00 17.83 177 PHE A O 1
ATOM 1380 N N . ALA A 1 178 ? 13.069 13.589 7.668 1.00 16.54 178 ALA A N 1
ATOM 1381 C CA . ALA A 1 178 ? 12.039 13.288 8.642 1.00 16.68 178 ALA A CA 1
ATOM 1382 C C . ALA A 1 178 ? 12.523 12.108 9.480 1.00 17.45 178 ALA A C 1
ATOM 1383 O O . ALA A 1 178 ? 13.071 11.165 8.929 1.00 17.36 178 ALA A O 1
ATOM 1385 N N . GLY A 1 179 ? 12.339 12.184 10.783 1.00 16.42 179 GLY A N 1
ATOM 1386 C CA . GLY A 1 179 ? 12.783 11.123 11.676 1.00 17.00 179 GLY A CA 1
ATOM 1387 C C . GLY A 1 179 ? 13.017 11.624 13.063 1.00 17.12 179 GLY A C 1
ATOM 1388 O O . GLY A 1 179 ? 12.523 12.668 13.444 1.00 18.41 179 GLY A O 1
ATOM 1389 N N . ARG A 1 180 ? 13.729 10.812 13.846 1.00 16.81 180 ARG A N 1
ATOM 1390 C CA . ARG A 1 180 ? 14.000 11.117 15.248 1.00 16.97 180 ARG A CA 1
ATOM 1391 C C . ARG A 1 180 ? 15.450 11.556 15.384 1.00 17.35 180 ARG A C 1
ATOM 1392 O O . ARG A 1 180 ? 16.314 11.033 14.688 1.00 18.14 180 ARG A O 1
ATOM 1400 N N . VAL A 1 181 ? 15.668 12.558 16.231 1.00 17.44 181 VAL A N 1
ATOM 1401 C CA . VAL A 1 181 ? 17.011 13.041 16.516 1.00 18.24 181 VAL A CA 1
ATOM 1402 C C . VAL A 1 181 ? 17.217 12.980 18.027 1.00 17.62 181 VAL A C 1
ATOM 1403 O O . VAL A 1 181 ? 16.286 12.917 18.834 1.00 16.83 181 VAL A O 1
ATOM 1407 N N . PHE A 1 182 ? 18.490 12.987 18.399 1.00 16.85 182 PHE A N 1
ATOM 1408 C CA . PHE A 1 182 ? 18.923 12.773 19.786 1.00 16.58 182 PHE A CA 1
ATOM 1409 C C . PHE A 1 182 ? 20.132 13.681 20.059 1.00 15.68 182 PHE A C 1
ATOM 1410 O O . PHE A 1 182 ? 21.052 13.758 19.240 1.00 16.50 182 PHE A O 1
ATOM 1418 N N . VAL A 1 183 ? 20.144 14.306 21.228 1.00 16.15 183 VAL A N 1
ATOM 1419 C CA . VAL A 1 183 ? 21.246 15.162 21.696 1.00 16.27 183 VAL A CA 1
ATOM 1420 C C . VAL A 1 183 ? 21.736 14.638 23.043 1.00 16.28 183 VAL A C 1
ATOM 1421 O O . VAL A 1 183 ? 20.950 14.410 23.953 1.00 16.65 183 VAL A O 1
ATOM 1425 N N . ASP A 1 184 ? 23.050 14.486 23.179 1.00 16.70 184 ASP A N 1
ATOM 1426 C CA . ASP A 1 184 ? 23.624 14.018 24.447 1.00 16.72 184 ASP A CA 1
ATOM 1427 C C . ASP A 1 184 ? 24.931 14.752 24.767 1.00 16.06 184 ASP A C 1
ATOM 1428 O O . ASP A 1 184 ? 25.624 15.231 23.887 1.00 16.34 184 ASP A O 1
ATOM 1433 N N . ASN A 1 185 ? 25.250 14.817 26.050 1.00 16.22 185 ASN A N 1
ATOM 1434 C CA . ASN A 1 185 ? 26.564 15.284 26.515 1.00 16.55 185 ASN A CA 1
ATOM 1435 C C . ASN A 1 185 ? 26.870 16.722 26.089 1.00 16.38 185 ASN A C 1
ATOM 1436 O O . ASN A 1 185 ? 27.951 17.020 25.603 1.00 18.35 185 ASN A O 1
ATOM 1441 N N . VAL A 1 186 ? 25.902 17.614 26.276 1.00 17.04 186 VAL A N 1
ATOM 1442 C CA . VAL A 1 186 ? 26.113 19.015 25.920 1.00 16.62 186 VAL A CA 1
ATOM 1443 C C . VAL A 1 186 ? 27.028 19.642 26.954 1.00 18.13 186 VAL A C 1
ATOM 1444 O O . VAL A 1 186 ? 26.746 19.588 28.124 1.00 18.00 186 VAL A O 1
ATOM 1448 N N . ARG A 1 187 ? 28.125 20.226 26.510 1.00 17.29 187 ARG A N 1
ATOM 1449 C CA . ARG A 1 187 ? 29.080 20.863 27.433 1.00 18.15 187 ARG A CA 1
ATOM 1450 C C . ARG A 1 187 ? 29.981 21.873 26.759 1.00 18.75 187 ARG A C 1
ATOM 1451 O O . ARG A 1 187 ? 30.151 21.858 25.559 1.00 19.27 187 ARG A O 1
ATOM 1459 N N . PHE A 1 188 ? 30.581 22.746 27.564 1.00 19.39 188 PHE A N 1
ATOM 1460 C CA . PHE A 1 188 ? 31.755 23.480 27.137 1.00 19.73 188 PHE A CA 1
ATOM 1461 C C . PHE A 1 188 ? 32.991 22.604 27.317 1.00 20.27 188 PHE A C 1
ATOM 1462 O O . PHE A 1 188 ? 33.069 21.836 28.266 1.00 21.40 188 PHE A O 1
ATOM 1470 N N . GLU A 1 189 ? 33.959 22.721 26.425 1.00 20.09 189 GLU A N 1
ATOM 1471 C CA . GLU A 1 189 ? 35.236 22.044 26.617 1.00 22.21 189 GLU A CA 1
ATOM 1472 C C . GLU A 1 189 ? 36.405 22.829 26.066 1.00 22.48 189 GLU A C 1
ATOM 1473 O O . GLU A 1 189 ? 36.238 23.746 25.280 1.00 20.59 189 GLU A O 1
ATOM 1479 N N . GLY A 1 190 ? 37.596 22.461 26.530 1.00 23.92 190 GLY A N 1
ATOM 1480 C CA . GLY A 1 190 ? 38.820 23.191 26.233 1.00 25.72 190 GLY A CA 1
ATOM 1481 C C . GLY A 1 190 ? 39.408 22.712 24.931 1.00 28.64 190 GLY A C 1
ATOM 1482 O O . GLY A 1 190 ? 38.854 21.780 24.069 1.00 30.18 190 GLY A O 1
ATOM 1483 N N . ALA A 1 191 ? 40.223 23.522 24.259 1.00 31.89 191 ALA A N 1
ATOM 1484 C CA . ALA A 1 191 ? 40.847 23.076 23.011 1.00 32.76 191 ALA A CA 1
ATOM 1485 C C . ALA A 1 191 ? 41.895 22.015 23.317 1.00 34.39 191 ALA A C 1
ATOM 1486 O O . ALA A 1 191 ? 42.306 21.865 24.477 1.00 36.25 191 ALA A O 1
ATOM 1488 N N . ILE B 1 6 ? 58.035 38.464 -6.173 1.00 32.51 6 ILE B N 1
ATOM 1489 C CA . ILE B 1 6 ? 57.188 39.616 -5.775 1.00 32.20 6 ILE B CA 1
ATOM 1490 C C . ILE B 1 6 ? 55.885 39.142 -5.137 1.00 31.51 6 ILE B C 1
ATOM 1491 O O . ILE B 1 6 ? 55.486 37.982 -5.311 1.00 30.84 6 ILE B O 1
ATOM 1496 N N . PRO B 1 7 ? 55.215 40.045 -4.421 1.00 30.34 7 PRO B N 1
ATOM 1497 C CA . PRO B 1 7 ? 53.904 39.739 -3.833 1.00 29.87 7 PRO B CA 1
ATOM 1498 C C . PRO B 1 7 ? 52.855 39.479 -4.907 1.00 28.62 7 PRO B C 1
ATOM 1499 O O . PRO B 1 7 ? 53.046 39.847 -6.073 1.00 28.95 7 PRO B O 1
ATOM 1503 N N . VAL B 1 8 ? 51.752 38.826 -4.540 1.00 27.64 8 VAL B N 1
ATOM 1504 C CA . VAL B 1 8 ? 50.652 38.744 -5.495 1.00 26.64 8 VAL B CA 1
ATOM 1505 C C . VAL B 1 8 ? 50.166 40.168 -5.809 1.00 25.57 8 VAL B C 1
ATOM 1506 O O . VAL B 1 8 ? 50.174 41.057 -4.952 1.00 24.33 8 VAL B O 1
ATOM 1510 N N . VAL B 1 9 ? 49.805 40.379 -7.062 1.00 24.49 9 VAL B N 1
ATOM 1511 C CA . VAL B 1 9 ? 49.318 41.664 -7.519 1.00 24.74 9 VAL B CA 1
ATOM 1512 C C . VAL B 1 9 ? 47.902 41.465 -8.055 1.00 24.06 9 VAL B C 1
ATOM 1513 O O . VAL B 1 9 ? 47.631 40.627 -8.921 1.00 25.41 9 VAL B O 1
ATOM 1517 N N . HIS B 1 10 ? 47.000 42.238 -7.491 1.00 22.81 10 HIS B N 1
ATOM 1518 C CA . HIS B 1 10 ? 45.612 42.247 -7.896 1.00 21.98 10 HIS B CA 1
ATOM 1519 C C . HIS B 1 10 ? 45.396 43.207 -9.038 1.00 21.63 10 HIS B C 1
ATOM 1520 O O . HIS B 1 10 ? 46.234 44.086 -9.288 1.00 21.98 10 HIS B O 1
ATOM 1527 N N . ASP B 1 11 ? 44.283 43.093 -9.748 1.00 20.95 11 ASP B N 1
ATOM 1528 C CA . ASP B 1 11 ? 43.862 44.195 -10.599 1.00 21.05 11 ASP B CA 1
ATOM 1529 C C . ASP B 1 11 ? 43.668 45.448 -9.732 1.00 21.72 11 ASP B C 1
ATOM 1530 O O . ASP B 1 11 ? 43.622 45.352 -8.500 1.00 20.61 11 ASP B O 1
ATOM 1535 N N . PRO B 1 12 ? 43.623 46.635 -10.326 1.00 21.33 12 PRO B N 1
ATOM 1536 C CA . PRO B 1 12 ? 43.475 47.859 -9.524 1.00 22.02 12 PRO B CA 1
ATOM 1537 C C . PRO B 1 12 ? 42.270 47.846 -8.618 1.00 21.72 12 PRO B C 1
ATOM 1538 O O . PRO B 1 12 ? 41.213 47.308 -8.967 1.00 21.33 12 PRO B O 1
ATOM 1542 N N . LYS B 1 13 ? 42.421 48.468 -7.461 1.00 22.33 13 LYS B N 1
ATOM 1543 C CA . LYS B 1 13 ? 41.407 48.442 -6.425 1.00 22.55 13 LYS B CA 1
ATOM 1544 C C . LYS B 1 13 ? 40.222 49.340 -6.717 1.00 23.44 13 LYS B C 1
ATOM 1545 O O . LYS B 1 13 ? 39.078 48.962 -6.497 1.00 23.03 13 LYS B O 1
ATOM 1551 N N . GLY B 1 14 ? 40.450 50.554 -7.209 1.00 23.62 14 GLY B N 1
ATOM 1552 C CA . GLY B 1 14 ? 39.350 51.451 -7.494 1.00 24.74 14 GLY B CA 1
ATOM 1553 C C . GLY B 1 14 ? 38.663 52.020 -6.263 1.00 24.99 14 GLY B C 1
ATOM 1554 O O . GLY B 1 14 ? 39.179 51.909 -5.144 1.00 26.89 14 GLY B O 1
ATOM 1555 N N . GLU B 1 15 ? 37.491 52.613 -6.477 1.00 26.39 15 GLU B N 1
ATOM 1556 C CA . GLU B 1 15 ? 36.729 53.290 -5.437 1.00 27.01 15 GLU B CA 1
ATOM 1557 C C . GLU B 1 15 ? 35.544 52.422 -5.014 1.00 25.73 15 GLU B C 1
ATOM 1558 O O . GLU B 1 15 ? 34.856 51.857 -5.856 1.00 25.26 15 GLU B O 1
ATOM 1564 N N . ALA B 1 16 ? 35.314 52.333 -3.709 1.00 24.55 16 ALA B N 1
ATOM 1565 C CA . ALA B 1 16 ? 34.205 51.564 -3.158 1.00 23.98 16 ALA B CA 1
ATOM 1566 C C . ALA B 1 16 ? 32.865 52.123 -3.612 1.00 23.89 16 ALA B C 1
ATOM 1567 O O . ALA B 1 16 ? 32.542 53.293 -3.369 1.00 25.26 16 ALA B O 1
ATOM 1569 N N . VAL B 1 17 ? 32.114 51.301 -4.333 1.00 23.53 17 VAL B N 1
ATOM 1570 C CA . VAL B 1 17 ? 30.786 51.665 -4.790 1.00 24.12 17 VAL B CA 1
ATOM 1571 C C . VAL B 1 17 ? 29.874 50.446 -4.688 1.00 23.05 17 VAL B C 1
ATOM 1572 O O . VAL B 1 17 ? 30.313 49.330 -4.980 1.00 21.57 17 VAL B O 1
ATOM 1576 N N . LEU B 1 18 ? 28.635 50.686 -4.272 1.00 23.96 18 LEU B N 1
ATOM 1577 C CA . LEU B 1 18 ? 27.533 49.730 -4.385 1.00 23.63 18 LEU B CA 1
ATOM 1578 C C . LEU B 1 18 ? 26.443 50.328 -5.266 1.00 24.45 18 LEU B C 1
ATOM 1579 O O . LEU B 1 18 ? 26.126 51.528 -5.123 1.00 25.69 18 LEU B O 1
ATOM 1584 N N . PRO B 1 19 ? 25.842 49.553 -6.161 1.00 23.50 19 PRO B N 1
ATOM 1585 C CA . PRO B 1 19 ? 26.200 48.159 -6.452 1.00 22.79 19 PRO B CA 1
ATOM 1586 C C . PRO B 1 19 ? 27.576 47.968 -7.029 1.00 21.81 19 PRO B C 1
ATOM 1587 O O . PRO B 1 19 ? 28.055 48.789 -7.767 1.00 22.22 19 PRO B O 1
ATOM 1591 N N . SER B 1 20 ? 28.238 46.874 -6.673 1.00 19.35 20 SER B N 1
ATOM 1592 C CA . SER B 1 20 ? 29.539 46.581 -7.219 1.00 19.68 20 SER B CA 1
ATOM 1593 C C . SER B 1 20 ? 29.366 45.715 -8.451 1.00 19.97 20 SER B C 1
ATOM 1594 O O . SER B 1 20 ? 28.900 44.590 -8.374 1.00 20.12 20 SER B O 1
ATOM 1597 N N . VAL B 1 21 ? 29.740 46.273 -9.603 1.00 19.93 21 VAL B N 1
ATOM 1598 C CA . VAL B 1 21 ? 29.493 45.665 -10.915 1.00 20.34 21 VAL B CA 1
ATOM 1599 C C . VAL B 1 21 ? 30.745 45.364 -11.701 1.00 20.13 21 VAL B C 1
ATOM 1600 O O . VAL B 1 21 ? 30.695 44.589 -12.653 1.00 20.16 21 VAL B O 1
ATOM 1604 N N . PHE B 1 22 ? 31.886 45.920 -11.311 1.00 20.17 22 PHE B N 1
ATOM 1605 C CA . PHE B 1 22 ? 33.180 45.530 -11.830 1.00 21.78 22 PHE B CA 1
ATOM 1606 C C . PHE B 1 22 ? 33.313 45.795 -13.333 1.00 22.41 22 PHE B C 1
ATOM 1607 O O . PHE B 1 22 ? 33.982 45.050 -14.024 1.00 23.98 22 PHE B O 1
ATOM 1615 N N . GLU B 1 23 ? 32.694 46.877 -13.797 1.00 23.86 23 GLU B N 1
ATOM 1616 C CA . GLU B 1 23 ? 32.695 47.226 -15.223 1.00 24.49 23 GLU B CA 1
ATOM 1617 C C . GLU B 1 23 ? 33.692 48.311 -15.617 1.00 25.89 23 GLU B C 1
ATOM 1618 O O . GLU B 1 23 ? 33.775 48.653 -16.806 1.00 27.29 23 GLU B O 1
ATOM 1624 N N . ASP B 1 24 ? 34.452 48.841 -14.662 1.00 26.46 24 ASP B N 1
ATOM 1625 C CA . ASP B 1 24 ? 35.421 49.920 -14.912 1.00 27.62 24 ASP B CA 1
ATOM 1626 C C . ASP B 1 24 ? 36.887 49.464 -14.846 1.00 27.00 24 ASP B C 1
ATOM 1627 O O . ASP B 1 24 ? 37.788 50.302 -14.715 1.00 28.76 24 ASP B O 1
ATOM 1632 N N . GLY B 1 25 ? 37.121 48.151 -14.915 1.00 26.04 25 GLY B N 1
ATOM 1633 C CA . GLY B 1 25 ? 38.456 47.571 -14.826 1.00 26.29 25 GLY B CA 1
ATOM 1634 C C . GLY B 1 25 ? 39.054 47.457 -13.429 1.00 25.23 25 GLY B C 1
ATOM 1635 O O . GLY B 1 25 ? 40.225 47.107 -13.292 1.00 27.29 25 GLY B O 1
ATOM 1636 N N . THR B 1 26 ? 38.251 47.757 -12.399 1.00 23.60 26 THR B N 1
ATOM 1637 C CA . THR B 1 26 ? 38.739 47.737 -11.020 1.00 22.47 26 THR B CA 1
ATOM 1638 C C . THR B 1 26 ? 37.868 46.837 -10.164 1.00 20.23 26 THR B C 1
ATOM 1639 O O . THR B 1 26 ? 36.773 46.422 -10.546 1.00 19.94 26 THR B O 1
ATOM 1643 N N . ARG B 1 27 ? 38.396 46.606 -8.979 1.00 19.72 27 ARG B N 1
ATOM 1644 C CA . ARG B 1 27 ? 37.717 45.852 -7.934 1.00 19.08 27 ARG B CA 1
ATOM 1645 C C . ARG B 1 27 ? 36.694 46.689 -7.175 1.00 19.48 27 ARG B C 1
ATOM 1646 O O . ARG B 1 27 ? 36.069 46.171 -6.245 1.00 19.27 27 ARG B O 1
ATOM 1654 N N . GLN B 1 28 ? 36.469 47.949 -7.554 1.00 19.76 28 GLN B N 1
ATOM 1655 C CA . GLN B 1 28 ? 35.487 48.808 -6.915 1.00 20.36 28 GLN B CA 1
ATOM 1656 C C . GLN B 1 28 ? 35.516 48.737 -5.392 1.00 19.65 28 GLN B C 1
ATOM 1657 O O . GLN B 1 28 ? 34.483 48.665 -4.741 1.00 19.82 28 GLN B O 1
ATOM 1663 N N . GLY B 1 29 ? 36.731 48.780 -4.860 1.00 19.91 29 GLY B N 1
ATOM 1664 C CA . GLY B 1 29 ? 36.988 48.787 -3.432 1.00 20.39 29 GLY B CA 1
ATOM 1665 C C . GLY B 1 29 ? 37.129 47.452 -2.744 1.00 20.16 29 GLY B C 1
ATOM 1666 O O . GLY B 1 29 ? 37.435 47.423 -1.555 1.00 21.70 29 GLY B O 1
ATOM 1667 N N . TRP B 1 30 ? 36.946 46.345 -3.457 1.00 18.58 30 TRP B N 1
ATOM 1668 C CA . TRP B 1 30 ? 36.980 45.025 -2.836 1.00 19.07 30 TRP B CA 1
ATOM 1669 C C . TRP B 1 30 ? 38.422 44.540 -2.694 1.00 19.31 30 TRP B C 1
ATOM 1670 O O . TRP B 1 30 ? 39.277 44.787 -3.569 1.00 20.83 30 TRP B O 1
ATOM 1681 N N . ASP B 1 31 ? 38.718 43.855 -1.605 1.00 18.59 31 ASP B N 1
ATOM 1682 C CA . ASP B 1 31 ? 40.067 43.412 -1.270 1.00 18.88 31 ASP B CA 1
ATOM 1683 C C . ASP B 1 31 ? 39.970 42.194 -0.366 1.00 18.66 31 ASP B C 1
ATOM 1684 O O . ASP B 1 31 ? 38.869 41.781 0.005 1.00 19.29 31 ASP B O 1
ATOM 1689 N N . TRP B 1 32 ? 41.078 41.560 -0.060 1.00 17.91 32 TRP B N 1
ATOM 1690 C CA . TRP B 1 32 ? 41.099 40.512 0.965 1.00 18.01 32 TRP B CA 1
ATOM 1691 C C . TRP B 1 32 ? 41.084 41.126 2.336 1.00 18.93 32 TRP B C 1
ATOM 1692 O O . TRP B 1 32 ? 41.778 42.117 2.589 1.00 20.22 32 TRP B O 1
ATOM 1703 N N . ALA B 1 33 ? 40.303 40.548 3.243 1.00 18.72 33 ALA B N 1
ATOM 1704 C CA . ALA B 1 33 ? 40.436 40.852 4.660 1.00 19.96 33 ALA B CA 1
ATOM 1705 C C . ALA B 1 33 ? 41.826 40.420 5.114 1.00 21.12 33 ALA B C 1
ATOM 1706 O O . ALA B 1 33 ? 42.396 39.454 4.625 1.00 20.69 33 ALA B O 1
ATOM 1708 N N . GLY B 1 34 ? 42.384 41.145 6.075 1.00 24.04 34 GLY B N 1
ATOM 1709 C CA . GLY B 1 34 ? 43.672 40.774 6.628 1.00 26.14 34 GLY B CA 1
ATOM 1710 C C . GLY B 1 34 ? 43.749 39.348 7.143 1.00 26.76 34 GLY B C 1
ATOM 1711 O O . GLY B 1 34 ? 44.783 38.708 7.048 1.00 28.40 34 GLY B O 1
ATOM 1712 N N . GLU B 1 35 ? 42.621 38.823 7.615 1.00 26.94 35 GLU B N 1
ATOM 1713 C CA . GLU B 1 35 ? 42.544 37.479 8.191 1.00 27.80 35 GLU B CA 1
ATOM 1714 C C . GLU B 1 35 ? 42.048 36.422 7.197 1.00 26.65 35 GLU B C 1
ATOM 1715 O O . GLU B 1 35 ? 41.697 35.294 7.568 1.00 27.83 35 GLU B O 1
ATOM 1721 N N . SER B 1 36 ? 41.999 36.766 5.917 1.00 24.30 36 SER B N 1
ATOM 1722 C CA . SER B 1 36 ? 41.617 35.779 4.920 1.00 22.68 36 SER B CA 1
ATOM 1723 C C . SER B 1 36 ? 42.607 34.635 4.843 1.00 23.56 36 SER B C 1
ATOM 1724 O O . SER B 1 36 ? 43.792 34.895 4.865 1.00 23.46 36 SER B O 1
ATOM 1727 N N . GLY B 1 37 ? 42.111 33.409 4.740 1.00 22.97 37 GLY B N 1
ATOM 1728 C CA . GLY B 1 37 ? 42.941 32.223 4.541 1.00 23.35 37 GLY B CA 1
ATOM 1729 C C . GLY B 1 37 ? 43.427 32.058 3.119 1.00 22.83 37 GLY B C 1
ATOM 1730 O O . GLY B 1 37 ? 44.294 31.213 2.826 1.00 24.74 37 GLY B O 1
ATOM 1731 N N . VAL B 1 38 ? 42.840 32.821 2.214 1.00 21.38 38 VAL B N 1
ATOM 1732 C CA . VAL B 1 38 ? 43.221 32.830 0.806 1.00 21.60 38 VAL B CA 1
ATOM 1733 C C . VAL B 1 38 ? 43.556 34.284 0.428 1.00 20.91 38 VAL B C 1
ATOM 1734 O O . VAL B 1 38 ? 42.767 35.194 0.655 1.00 20.41 38 VAL B O 1
ATOM 1738 N N . LYS B 1 39 ? 44.729 34.500 -0.159 1.00 21.27 39 LYS B N 1
ATOM 1739 C CA . LYS B 1 39 ? 45.134 35.832 -0.590 1.00 22.06 39 LYS B CA 1
ATOM 1740 C C . LYS B 1 39 ? 45.704 35.795 -1.999 1.00 22.32 39 LYS B C 1
ATOM 1741 O O . LYS B 1 39 ? 46.597 36.578 -2.345 1.00 24.54 39 LYS B O 1
ATOM 1747 N N . THR B 1 40 ? 45.094 34.958 -2.823 1.00 22.09 40 THR B N 1
ATOM 1748 C CA . THR B 1 40 ? 45.494 34.774 -4.224 1.00 21.42 40 THR B CA 1
ATOM 1749 C C . THR B 1 40 ? 45.068 35.994 -5.062 1.00 20.61 40 THR B C 1
ATOM 1750 O O . THR B 1 40 ? 44.297 36.842 -4.640 1.00 20.39 40 THR B O 1
ATOM 1754 N N . ALA B 1 41 ? 45.521 36.054 -6.300 1.00 19.27 41 ALA B N 1
ATOM 1755 C CA . ALA B 1 41 ? 45.226 37.205 -7.130 1.00 19.47 41 ALA B CA 1
ATOM 1756 C C . ALA B 1 41 ? 43.719 37.411 -7.349 1.00 18.30 41 ALA B C 1
ATOM 1757 O O . ALA B 1 41 ? 43.031 36.475 -7.776 1.00 19.49 41 ALA B O 1
ATOM 1759 N N . LEU B 1 42 ? 43.255 38.627 -7.065 1.00 19.22 42 LEU B N 1
ATOM 1760 C CA . LEU B 1 42 ? 41.907 39.084 -7.350 1.00 18.71 42 LEU B CA 1
ATOM 1761 C C . LEU B 1 42 ? 41.913 39.839 -8.647 1.00 20.13 42 LEU B C 1
ATOM 1762 O O . LEU B 1 42 ? 42.550 40.886 -8.735 1.00 20.72 42 LEU B O 1
ATOM 1767 N N . THR B 1 43 ? 41.222 39.334 -9.654 1.00 19.51 43 THR B N 1
ATOM 1768 C CA . THR B 1 43 ? 41.222 39.970 -10.975 1.00 20.53 43 THR B CA 1
ATOM 1769 C C . THR B 1 43 ? 39.810 40.082 -11.472 1.00 19.92 43 THR B C 1
ATOM 1770 O O . THR B 1 43 ? 38.895 39.473 -10.917 1.00 20.86 43 THR B O 1
ATOM 1774 N N . ILE B 1 44 ? 39.603 40.867 -12.515 1.00 20.47 44 ILE B N 1
ATOM 1775 C CA . ILE B 1 44 ? 38.302 41.032 -13.118 1.00 20.59 44 ILE B CA 1
ATOM 1776 C C . ILE B 1 44 ? 38.240 40.109 -14.332 1.00 21.85 44 ILE B C 1
ATOM 1777 O O . ILE B 1 44 ? 39.049 40.221 -15.247 1.00 23.25 44 ILE B O 1
ATOM 1782 N N . GLU B 1 45 ? 37.306 39.168 -14.314 1.00 21.53 45 GLU B N 1
ATOM 1783 C CA . GLU B 1 45 ? 37.189 38.152 -15.336 1.00 21.95 45 GLU B CA 1
ATOM 1784 C C . GLU B 1 45 ? 35.729 38.053 -15.773 1.00 22.20 45 GLU B C 1
ATOM 1785 O O . GLU B 1 45 ? 34.816 38.355 -15.020 1.00 22.53 45 GLU B O 1
ATOM 1791 N N . GLU B 1 46 ? 35.502 37.589 -16.993 1.00 23.13 46 GLU B N 1
ATOM 1792 C CA . GLU B 1 46 ? 34.170 37.396 -17.519 1.00 23.99 46 GLU B CA 1
ATOM 1793 C C . GLU B 1 46 ? 33.444 36.178 -16.917 1.00 22.87 46 GLU B C 1
ATOM 1794 O O . GLU B 1 46 ? 33.997 35.093 -16.834 1.00 24.02 46 GLU B O 1
ATOM 1800 N N . ALA B 1 47 ? 32.209 36.388 -16.492 1.00 22.45 47 ALA B N 1
ATOM 1801 C CA . ALA B 1 47 ? 31.297 35.323 -16.072 1.00 22.49 47 ALA B CA 1
ATOM 1802 C C . ALA B 1 47 ? 29.901 35.643 -16.569 1.00 23.53 47 ALA B C 1
ATOM 1803 O O . ALA B 1 47 ? 29.354 36.688 -16.245 1.00 22.70 47 ALA B O 1
ATOM 1805 N N . ASN B 1 48 ? 29.310 34.715 -17.328 1.00 24.37 48 ASN B N 1
ATOM 1806 C CA . ASN B 1 48 ? 27.919 34.852 -17.778 1.00 25.66 48 ASN B CA 1
ATOM 1807 C C . ASN B 1 48 ? 27.683 36.207 -18.469 1.00 25.90 48 ASN B C 1
ATOM 1808 O O . ASN B 1 48 ? 26.692 36.875 -18.194 1.00 26.41 48 ASN B O 1
ATOM 1813 N N . GLY B 1 49 ? 28.645 36.621 -19.302 1.00 26.19 49 GLY B N 1
ATOM 1814 C CA . GLY B 1 49 ? 28.512 37.815 -20.139 1.00 26.51 49 GLY B CA 1
ATOM 1815 C C . GLY B 1 49 ? 28.741 39.161 -19.458 1.00 26.32 49 GLY B C 1
ATOM 1816 O O . GLY B 1 49 ? 28.399 40.219 -19.995 1.00 28.12 49 GLY B O 1
ATOM 1817 N N . SER B 1 50 ? 29.329 39.143 -18.270 1.00 25.33 50 SER B N 1
ATOM 1818 C CA . SER B 1 50 ? 29.606 40.361 -17.530 1.00 24.38 50 SER B CA 1
ATOM 1819 C C . SER B 1 50 ? 30.928 40.180 -16.800 1.00 23.56 50 SER B C 1
ATOM 1820 O O . SER B 1 50 ? 31.339 39.065 -16.476 1.00 25.22 50 SER B O 1
ATOM 1823 N N . ASN B 1 51 ? 31.611 41.284 -16.557 1.00 22.60 51 ASN B N 1
ATOM 1824 C CA . ASN B 1 51 ? 32.841 41.290 -15.766 1.00 22.97 51 ASN B CA 1
ATOM 1825 C C . ASN B 1 51 ? 32.548 41.104 -14.281 1.00 20.77 51 ASN B C 1
ATOM 1826 O O . ASN B 1 51 ? 31.633 41.716 -13.741 1.00 21.21 51 ASN B O 1
ATOM 1831 N N . ALA B 1 52 ? 33.368 40.283 -13.635 1.00 20.17 52 ALA B N 1
ATOM 1832 C CA . ALA B 1 52 ? 33.171 39.906 -12.249 1.00 19.69 52 ALA B CA 1
ATOM 1833 C C . ALA B 1 52 ? 34.489 39.838 -11.503 1.00 19.48 52 ALA B C 1
ATOM 1834 O O . ALA B 1 52 ? 35.539 39.608 -12.086 1.00 19.92 52 ALA B O 1
ATOM 1836 N N . LEU B 1 53 ? 34.414 40.035 -10.189 1.00 18.62 53 LEU B N 1
ATOM 1837 C CA . LEU B 1 53 ? 35.553 39.853 -9.295 1.00 18.01 53 LEU B CA 1
ATOM 1838 C C . LEU B 1 53 ? 35.821 38.366 -9.199 1.00 18.21 53 LEU B C 1
ATOM 1839 O O . LEU B 1 53 ? 34.892 37.596 -8.947 1.00 18.91 53 LEU B O 1
ATOM 1844 N N . SER B 1 54 ? 37.065 37.938 -9.344 1.00 17.49 54 SER B N 1
ATOM 1845 C CA . SER B 1 54 ? 37.364 36.514 -9.462 1.00 18.40 54 SER B CA 1
ATOM 1846 C C . SER B 1 54 ? 38.679 36.136 -8.836 1.00 18.03 54 SER B C 1
ATOM 1847 O O . SER B 1 54 ? 39.620 36.937 -8.798 1.00 18.21 54 SER B O 1
ATOM 1850 N N . TRP B 1 55 ? 38.755 34.913 -8.315 1.00 16.95 55 TRP B N 1
ATOM 1851 C CA . TRP B 1 55 ? 39.989 34.331 -7.789 1.00 16.51 55 TRP B CA 1
ATOM 1852 C C . TRP B 1 55 ? 39.909 32.815 -7.886 1.00 17.05 55 TRP B C 1
ATOM 1853 O O . TRP B 1 55 ? 38.832 32.259 -8.073 1.00 16.95 55 TRP B O 1
ATOM 1864 N N . GLU B 1 56 ? 41.041 32.145 -7.729 1.00 18.04 56 GLU B N 1
ATOM 1865 C CA . GLU B 1 56 ? 41.118 30.691 -7.714 1.00 19.70 56 GLU B CA 1
ATOM 1866 C C . GLU B 1 56 ? 41.673 30.230 -6.393 1.00 19.61 56 GLU B C 1
ATOM 1867 O O . GLU B 1 56 ? 42.501 30.917 -5.779 1.00 21.07 56 GLU B O 1
ATOM 1873 N N . PHE B 1 57 ? 41.242 29.069 -5.962 1.00 19.04 57 PHE B N 1
ATOM 1874 C CA . PHE B 1 57 ? 41.695 28.464 -4.721 1.00 19.31 57 PHE B CA 1
ATOM 1875 C C . PHE B 1 57 ? 41.203 27.038 -4.628 1.00 19.20 57 PHE B C 1
ATOM 1876 O O . PHE B 1 57 ? 40.325 26.629 -5.378 1.00 18.79 57 PHE B O 1
ATOM 1884 N N . GLY B 1 58 ? 41.754 26.292 -3.677 1.00 19.97 58 GLY B N 1
ATOM 1885 C CA . GLY B 1 58 ? 41.227 25.007 -3.323 1.00 21.05 58 GLY B CA 1
ATOM 1886 C C . GLY B 1 58 ? 41.371 24.818 -1.844 1.00 21.46 58 GLY B C 1
ATOM 1887 O O . GLY B 1 58 ? 42.315 25.302 -1.214 1.00 24.69 58 GLY B O 1
ATOM 1888 N N . TYR B 1 59 ? 40.431 24.071 -1.285 1.00 20.15 59 TYR B N 1
ATOM 1889 C CA . TYR B 1 59 ? 40.479 23.775 0.123 1.00 21.30 59 TYR B CA 1
ATOM 1890 C C . TYR B 1 59 ? 41.358 22.545 0.373 1.00 21.85 59 TYR B C 1
ATOM 1891 O O . TYR B 1 59 ? 41.098 21.502 -0.218 1.00 21.79 59 TYR B O 1
ATOM 1900 N N . PRO B 1 60 ? 42.314 22.646 1.302 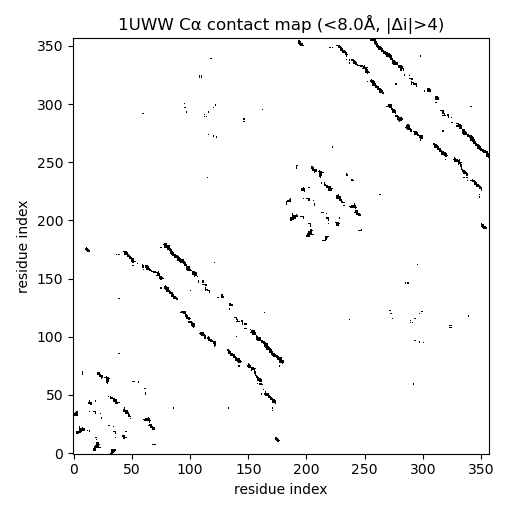1.00 25.91 60 PRO B N 1
ATOM 1901 C CA . PRO B 1 60 ? 42.909 21.458 1.960 1.00 29.81 60 PRO B CA 1
ATOM 1902 C C . PRO B 1 60 ? 41.848 20.868 2.947 1.00 32.38 60 PRO B C 1
ATOM 1903 O O . PRO B 1 60 ? 40.748 21.394 2.893 1.00 36.20 60 PRO B O 1
ATOM 1907 N N . GLU B 1 61 ? 42.068 19.876 3.825 1.00 35.73 61 GLU B N 1
ATOM 1908 C CA . GLU B 1 61 ? 43.337 19.403 4.325 1.00 35.41 61 GLU B CA 1
ATOM 1909 C C . GLU B 1 61 ? 43.340 17.875 4.333 1.00 34.95 61 GLU B C 1
ATOM 1910 O O . GLU B 1 61 ? 42.278 17.253 4.196 1.00 35.56 61 GLU B O 1
ATOM 1916 N N . TRP B 1 68 ? 37.464 28.246 9.558 1.00 34.67 68 TRP B N 1
ATOM 1917 C CA . TRP B 1 68 ? 37.570 29.438 8.717 1.00 34.19 68 TRP B CA 1
ATOM 1918 C C . TRP B 1 68 ? 39.022 29.725 8.302 1.00 33.36 68 TRP B C 1
ATOM 1919 O O . TRP B 1 68 ? 39.275 30.655 7.542 1.00 34.21 68 TRP B O 1
ATOM 1930 N N . ALA B 1 69 ? 39.975 28.920 8.766 1.00 32.64 69 ALA B N 1
ATOM 1931 C CA . ALA B 1 69 ? 41.379 29.120 8.399 1.00 31.03 69 ALA B CA 1
ATOM 1932 C C . ALA B 1 69 ? 41.706 29.025 6.894 1.00 30.01 69 ALA B C 1
ATOM 1933 O O . ALA B 1 69 ? 42.612 29.680 6.422 1.00 31.78 69 ALA B O 1
ATOM 1935 N N . THR B 1 70 ? 41.017 28.167 6.159 1.00 27.90 70 THR B N 1
ATOM 1936 C CA . THR B 1 70 ? 41.239 28.003 4.723 1.00 25.23 70 THR B CA 1
ATOM 1937 C C . THR B 1 70 ? 40.221 28.802 3.898 1.00 23.30 70 THR B C 1
ATOM 1938 O O . THR B 1 70 ? 40.149 28.671 2.662 1.00 24.10 70 THR B O 1
ATOM 1942 N N . ALA B 1 71 ? 39.421 29.608 4.577 1.00 22.46 71 ALA B N 1
ATOM 1943 C CA . ALA B 1 71 ? 38.296 30.296 3.959 1.00 20.57 71 ALA B CA 1
ATOM 1944 C C . ALA B 1 71 ? 38.693 31.630 3.322 1.00 17.93 71 ALA B C 1
ATOM 1945 O O . ALA B 1 71 ? 39.212 32.523 4.043 1.00 19.64 71 ALA B O 1
ATOM 1947 N N . PRO B 1 72 ? 38.442 31.805 2.038 1.00 18.02 72 PRO B N 1
ATOM 1948 C CA . PRO B 1 72 ? 38.500 33.155 1.481 1.00 17.43 72 PRO B CA 1
ATOM 1949 C C . PRO B 1 72 ? 37.609 34.110 2.276 1.00 17.75 72 PRO B C 1
ATOM 1950 O O . PRO B 1 72 ? 36.464 33.751 2.624 1.00 17.39 72 PRO B O 1
ATOM 1954 N N . ARG B 1 73 ? 38.100 35.320 2.530 1.00 17.22 73 ARG B N 1
ATOM 1955 C CA . ARG B 1 73 ? 37.339 36.351 3.197 1.00 17.90 73 ARG B CA 1
ATOM 1956 C C . ARG B 1 73 ? 37.510 37.652 2.418 1.00 17.57 73 ARG B C 1
ATOM 1957 O O . ARG B 1 73 ? 38.555 38.315 2.540 1.00 17.65 73 ARG B O 1
ATOM 1965 N N . LEU B 1 74 ? 36.492 38.041 1.679 1.00 17.36 74 LEU B N 1
ATOM 1966 C CA . LEU B 1 74 ? 36.494 39.319 0.968 1.00 17.59 74 LEU B CA 1
ATOM 1967 C C . LEU B 1 74 ? 36.146 40.428 1.935 1.00 18.06 74 LEU B C 1
ATOM 1968 O O . LEU B 1 74 ? 35.430 40.193 2.900 1.00 18.63 74 LEU B O 1
ATOM 1973 N N . ASP B 1 75 ? 36.581 41.649 1.645 1.00 17.42 75 ASP B N 1
ATOM 1974 C CA . ASP B 1 75 ? 36.379 42.807 2.523 1.00 18.00 75 ASP B CA 1
ATOM 1975 C C . ASP B 1 75 ? 36.109 44.055 1.684 1.00 18.24 75 ASP B C 1
ATOM 1976 O O . ASP B 1 75 ? 36.760 44.267 0.652 1.00 19.19 75 ASP B O 1
ATOM 1981 N N . PHE B 1 76 ? 35.169 44.874 2.126 1.00 17.76 76 PHE B N 1
ATOM 1982 C CA . PHE B 1 76 ? 34.730 46.087 1.419 1.00 18.36 76 PHE B CA 1
ATOM 1983 C C . PHE B 1 76 ? 34.541 47.198 2.449 1.00 18.37 76 PHE B C 1
ATOM 1984 O O . PHE B 1 76 ? 33.600 47.160 3.251 1.00 17.79 76 PHE B O 1
ATOM 1992 N N . TRP B 1 77 ? 35.388 48.216 2.399 1.00 18.64 77 TRP B N 1
ATOM 1993 C CA . TRP B 1 77 ? 35.318 49.344 3.325 1.00 19.37 77 TRP B CA 1
ATOM 1994 C C . TRP B 1 77 ? 34.644 50.513 2.635 1.00 19.95 77 TRP B C 1
ATOM 1995 O O . TRP B 1 77 ? 35.043 50.883 1.520 1.00 21.62 77 TRP B O 1
ATOM 2006 N N . LYS B 1 78 ? 33.649 51.102 3.287 1.00 19.73 78 LYS B N 1
ATOM 2007 C CA . LYS B 1 78 ? 32.979 52.305 2.784 1.00 22.06 78 LYS B CA 1
ATOM 2008 C C . LYS B 1 78 ? 32.438 53.126 3.957 1.00 22.34 78 LYS B C 1
ATOM 2009 O O . LYS B 1 78 ? 31.657 52.624 4.753 1.00 21.44 78 LYS B O 1
ATOM 2015 N N . SER B 1 79 ? 32.811 54.407 4.013 1.00 24.25 79 SER B N 1
ATOM 2016 C CA . SER B 1 79 ? 32.615 55.221 5.224 1.00 25.43 79 SER B CA 1
ATOM 2017 C C . SER B 1 79 ? 31.160 55.415 5.597 1.00 25.51 79 SER B C 1
ATOM 2018 O O . SER B 1 79 ? 30.824 55.472 6.78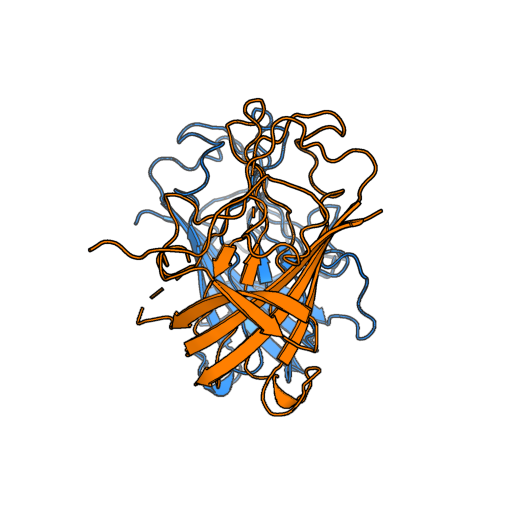8 1.00 27.25 79 SER B O 1
ATOM 2021 N N . ASP B 1 80 ? 30.296 55.490 4.593 1.00 24.39 80 ASP B N 1
ATOM 2022 C CA . ASP B 1 80 ? 28.881 55.742 4.815 1.00 24.81 80 ASP B CA 1
ATOM 2023 C C . ASP B 1 80 ? 27.972 54.512 4.730 1.00 24.39 80 ASP B C 1
ATOM 2024 O O . ASP B 1 80 ? 26.789 54.637 4.538 1.00 25.71 80 ASP B O 1
ATOM 2029 N N . LEU B 1 81 ? 28.532 53.329 4.941 1.00 22.92 81 LEU B N 1
ATOM 2030 C CA . LEU B 1 81 ? 27.795 52.072 4.850 1.00 22.59 81 LEU B CA 1
ATOM 2031 C C . LEU B 1 81 ? 26.862 51.937 6.035 1.00 21.96 81 LEU B C 1
ATOM 2032 O O . LEU B 1 81 ? 27.323 51.954 7.180 1.00 21.40 81 LEU B O 1
ATOM 2037 N N . VAL B 1 82 ? 25.555 51.869 5.755 1.00 21.16 82 VAL B N 1
ATOM 2038 C CA . VAL B 1 82 ? 24.498 51.656 6.717 1.00 21.17 82 VAL B CA 1
ATOM 2039 C C . VAL B 1 82 ? 23.453 50.725 6.099 1.00 20.51 82 VAL B C 1
ATOM 2040 O O . VAL B 1 82 ? 23.381 50.590 4.884 1.00 21.66 82 VAL B O 1
ATOM 2044 N N . ARG B 1 83 ? 22.687 50.039 6.938 1.00 19.21 83 ARG B N 1
ATOM 2045 C CA . ARG B 1 83 ? 21.633 49.168 6.425 1.00 19.23 83 ARG B CA 1
ATOM 2046 C C . ARG B 1 83 ? 20.483 49.950 5.769 1.00 20.54 83 ARG B C 1
ATOM 2047 O O . ARG B 1 83 ? 19.955 49.521 4.753 1.00 19.76 83 ARG B O 1
ATOM 2055 N N . GLY B 1 84 ? 20.107 51.079 6.353 1.00 19.31 84 GLY B N 1
ATOM 2056 C CA . GLY B 1 84 ? 18.998 51.841 5.793 1.00 19.77 84 GLY B CA 1
ATOM 2057 C C . GLY B 1 84 ? 17.749 50.988 5.808 1.00 20.08 84 GLY B C 1
ATOM 2058 O O . GLY B 1 84 ? 17.538 50.231 6.747 1.00 21.49 84 GLY B O 1
ATOM 2059 N N . GLU B 1 85 ? 16.910 51.117 4.776 1.00 19.85 85 GLU B N 1
ATOM 2060 C CA . GLU B 1 85 ? 15.703 50.296 4.656 1.00 20.84 85 GLU B CA 1
ATOM 2061 C C . GLU B 1 85 ? 15.896 49.009 3.869 1.00 21.31 85 GLU B C 1
ATOM 2062 O O . GLU B 1 85 ? 14.929 48.375 3.461 1.00 23.00 85 GLU B O 1
ATOM 2068 N N . ASN B 1 86 ? 17.143 48.583 3.727 1.00 20.41 86 ASN B N 1
ATOM 2069 C CA . ASN B 1 86 ? 17.447 47.350 3.027 1.00 20.74 86 ASN B CA 1
ATOM 2070 C C . ASN B 1 86 ? 17.257 46.140 3.909 1.00 19.55 86 ASN B C 1
ATOM 2071 O O . ASN B 1 86 ? 17.494 46.193 5.124 1.00 19.84 86 ASN B O 1
ATOM 2076 N N . ASP B 1 87 ? 16.829 45.041 3.290 1.00 19.55 87 ASP B N 1
ATOM 2077 C CA . ASP B 1 87 ? 16.612 43.796 4.022 1.00 19.35 87 ASP B CA 1
ATOM 2078 C C . ASP B 1 87 ? 17.637 42.690 3.709 1.00 18.19 87 ASP B C 1
ATOM 2079 O O . ASP B 1 87 ? 17.768 41.768 4.489 1.00 18.72 87 ASP B O 1
ATOM 2084 N N . TYR B 1 88 ? 18.313 42.798 2.584 1.00 18.92 88 TYR B N 1
ATOM 2085 C CA . TYR B 1 88 ? 19.237 41.751 2.095 1.00 19.10 88 TYR B CA 1
ATOM 2086 C C . TYR B 1 88 ? 20.491 42.327 1.495 1.00 19.79 88 TYR B C 1
ATOM 2087 O O . TYR B 1 88 ? 20.485 43.443 1.001 1.00 19.81 88 TYR B O 1
ATOM 2096 N N . VAL B 1 89 ? 21.581 41.563 1.534 1.00 19.45 89 VAL B N 1
ATOM 2097 C CA . VAL B 1 89 ? 22.710 41.726 0.620 1.00 19.21 89 VAL B CA 1
ATOM 2098 C C . VAL B 1 89 ? 22.618 40.565 -0.343 1.00 19.15 89 VAL B C 1
ATOM 2099 O O . VAL B 1 89 ? 22.410 39.423 0.069 1.00 19.61 89 VAL B O 1
ATOM 2103 N N . THR B 1 90 ? 22.727 40.864 -1.628 1.00 19.19 90 THR B N 1
ATOM 2104 C CA . THR B 1 90 ? 22.684 39.864 -2.670 1.00 19.75 90 THR B CA 1
ATOM 2105 C C . THR B 1 90 ? 23.870 40.005 -3.583 1.00 18.18 90 THR B C 1
ATOM 2106 O O . THR B 1 90 ? 24.394 41.095 -3.787 1.00 18.55 90 THR B O 1
ATOM 2110 N N . PHE B 1 91 ? 24.278 38.882 -4.176 1.00 17.42 91 PHE B N 1
ATOM 2111 C CA . PHE B 1 91 ? 25.221 38.883 -5.261 1.00 17.56 91 PHE B CA 1
ATOM 2112 C C . PHE B 1 91 ? 25.074 37.638 -6.105 1.00 17.27 91 PHE B C 1
ATOM 2113 O O . PHE B 1 91 ? 24.568 36.613 -5.634 1.00 17.94 91 PHE B O 1
ATOM 2121 N N . ASP B 1 92 ? 25.503 37.741 -7.346 1.00 16.72 92 ASP B N 1
ATOM 2122 C CA . ASP B 1 92 ? 25.656 36.566 -8.212 1.00 17.95 92 ASP B CA 1
ATOM 2123 C C . ASP B 1 92 ? 27.002 35.912 -7.945 1.00 17.31 92 ASP B C 1
ATOM 2124 O O . ASP B 1 92 ? 28.024 36.562 -7.902 1.00 17.89 92 ASP B O 1
ATOM 2129 N N . PHE B 1 93 ? 26.981 34.605 -7.764 1.00 17.34 93 PHE B N 1
ATOM 2130 C CA . PHE B 1 93 ? 28.152 33.824 -7.474 1.00 16.79 93 PHE B CA 1
ATOM 2131 C C . PHE B 1 93 ? 28.242 32.686 -8.456 1.00 17.84 93 PHE B C 1
ATOM 2132 O O . PHE B 1 93 ? 27.279 31.959 -8.658 1.00 18.49 93 PHE B O 1
ATOM 2140 N N . TYR B 1 94 ? 29.390 32.548 -9.078 1.00 18.67 94 TYR B N 1
ATOM 2141 C CA . TYR B 1 94 ? 29.622 31.501 -10.075 1.00 17.55 94 TYR B CA 1
ATOM 2142 C C . TYR B 1 94 ? 30.835 30.680 -9.679 1.00 18.38 94 TYR B C 1
ATOM 2143 O O . TYR B 1 94 ? 31.814 31.206 -9.153 1.00 18.02 94 TYR B O 1
ATOM 2152 N N . LEU B 1 95 ? 30.761 29.372 -9.926 1.00 18.48 95 LEU B N 1
ATOM 2153 C CA . LEU B 1 95 ? 31.898 28.489 -9.685 1.00 19.36 95 LEU B CA 1
ATOM 2154 C C . LEU B 1 95 ? 32.224 27.723 -10.943 1.00 19.27 95 LEU B C 1
ATOM 2155 O O . LEU B 1 95 ? 31.323 27.201 -11.594 1.00 19.56 95 LEU B O 1
ATOM 2160 N N . ASP B 1 96 ? 33.514 27.645 -11.274 1.00 18.78 96 ASP B N 1
ATOM 2161 C CA . ASP B 1 96 ? 34.010 26.760 -12.307 1.00 19.40 96 ASP B CA 1
ATOM 2162 C C . ASP B 1 96 ? 35.018 25.821 -11.655 1.00 19.32 96 ASP B C 1
ATOM 2163 O O . ASP B 1 96 ? 36.203 26.146 -11.526 1.00 19.17 96 ASP B O 1
ATOM 2168 N N . PRO B 1 97 ? 34.549 24.697 -11.153 1.00 19.65 97 PRO B N 1
ATOM 2169 C CA . PRO B 1 97 ? 35.446 23.768 -10.461 1.00 20.56 97 PRO B CA 1
ATOM 2170 C C . PRO B 1 97 ? 36.365 23.028 -11.421 1.00 20.45 97 PRO B C 1
ATOM 2171 O O . PRO B 1 97 ? 35.999 22.760 -12.558 1.00 20.87 97 PRO B O 1
ATOM 2175 N N . VAL B 1 98 ? 37.553 22.736 -10.931 1.00 20.18 98 VAL B N 1
ATOM 2176 C CA . VAL B 1 98 ? 38.354 21.650 -11.478 1.00 21.23 98 VAL B CA 1
ATOM 2177 C C . VAL B 1 98 ? 37.975 20.368 -10.764 1.00 22.49 98 VAL B C 1
ATOM 2178 O O . VAL B 1 98 ? 37.904 19.311 -11.387 1.00 23.33 98 VAL B O 1
ATOM 2182 N N . ARG B 1 99 ? 37.728 20.448 -9.456 1.00 21.37 99 ARG B N 1
ATOM 2183 C CA . ARG B 1 99 ? 37.250 19.313 -8.664 1.00 22.30 99 ARG B CA 1
ATOM 2184 C C . ARG B 1 99 ? 36.155 19.821 -7.739 1.00 22.05 99 ARG B C 1
ATOM 2185 O O . ARG B 1 99 ? 36.363 20.783 -7.015 1.00 20.75 99 ARG B O 1
ATOM 2193 N N . ALA B 1 100 ? 35.016 19.145 -7.730 1.00 21.77 100 ALA B N 1
ATOM 2194 C CA . ALA B 1 100 ? 33.942 19.427 -6.779 1.00 21.52 100 ALA B CA 1
ATOM 2195 C C . ALA B 1 100 ? 32.987 18.230 -6.801 1.00 22.53 100 ALA B C 1
ATOM 2196 O O . ALA B 1 100 ? 32.154 18.105 -7.694 1.00 23.82 100 ALA B O 1
ATOM 2198 N N . THR B 1 101 ? 33.179 17.303 -5.877 1.00 21.79 101 THR B N 1
ATOM 2199 C CA . THR B 1 101 ? 32.380 16.070 -5.852 1.00 22.48 101 THR B CA 1
ATOM 2200 C C . THR B 1 101 ? 31.834 15.724 -4.499 1.00 22.05 101 THR B C 1
ATOM 2201 O O . THR B 1 101 ? 31.103 14.751 -4.384 1.00 23.82 101 THR B O 1
ATOM 2205 N N . GLU B 1 102 ? 32.217 16.463 -3.471 1.00 20.76 102 GLU B N 1
ATOM 2206 C CA . GLU B 1 102 ? 31.700 16.146 -2.157 1.00 21.42 102 GLU B CA 1
ATOM 2207 C C . GLU B 1 102 ? 31.701 17.368 -1.279 1.00 20.36 102 GLU B C 1
ATOM 2208 O O . GLU B 1 102 ? 32.365 18.374 -1.554 1.00 20.15 102 GLU B O 1
ATOM 2214 N N . GLY B 1 103 ? 30.917 17.276 -0.220 1.00 19.26 103 GLY B N 1
ATOM 2215 C CA . GLY B 1 103 ? 30.832 18.340 0.753 1.00 18.56 103 GLY B CA 1
ATOM 2216 C C . GLY B 1 103 ? 30.040 19.543 0.291 1.00 17.40 103 GLY B C 1
ATOM 2217 O O . GLY B 1 103 ? 29.143 19.473 -0.560 1.00 17.81 103 GLY B O 1
ATOM 2218 N N . ALA B 1 104 ? 30.332 20.650 0.956 1.00 17.31 104 ALA B N 1
ATOM 2219 C CA . ALA B 1 104 ? 29.561 21.887 0.788 1.00 17.84 104 ALA B CA 1
ATOM 2220 C C . ALA B 1 104 ? 30.443 23.093 1.084 1.00 17.90 104 ALA B C 1
ATOM 2221 O O . ALA B 1 104 ? 31.584 22.963 1.517 1.00 17.46 104 ALA B O 1
ATOM 2231 N N . ASN B 1 106 ? 29.877 27.068 2.935 1.00 16.78 106 ASN B N 1
ATOM 2232 C CA . ASN B 1 106 ? 29.015 27.998 3.674 1.00 17.52 106 ASN B CA 1
ATOM 2233 C C . ASN B 1 106 ? 29.455 29.417 3.436 1.00 18.19 106 ASN B C 1
ATOM 2234 O O . ASN B 1 106 ? 30.636 29.714 3.606 1.00 20.69 106 ASN B O 1
ATOM 2239 N N . ILE B 1 107 ? 28.526 30.283 3.084 1.00 16.86 107 ILE B N 1
ATOM 2240 C CA . ILE B 1 107 ? 28.785 31.704 2.838 1.00 16.56 107 ILE B CA 1
ATOM 2241 C C . ILE B 1 107 ? 28.121 32.537 3.956 1.00 16.55 107 ILE B C 1
ATOM 2242 O O . ILE B 1 107 ? 26.933 32.407 4.233 1.00 16.95 107 ILE B O 1
ATOM 2247 N N . ASN B 1 108 ? 28.933 33.368 4.604 1.00 16.70 108 ASN B N 1
ATOM 2248 C CA . ASN B 1 108 ? 28.496 34.209 5.727 1.00 17.12 108 ASN B CA 1
ATOM 2249 C C . ASN B 1 108 ? 28.871 35.661 5.469 1.00 16.94 108 ASN B C 1
ATOM 2250 O O . ASN B 1 108 ? 29.837 35.960 4.766 1.00 16.60 108 ASN B O 1
ATOM 2255 N N . LEU B 1 109 ? 28.077 36.546 6.050 1.00 17.60 109 LEU B N 1
ATOM 2256 C CA . LEU B 1 109 ? 28.217 38.001 5.897 1.00 17.47 109 LEU B CA 1
ATOM 2257 C C . LEU B 1 109 ? 28.448 38.593 7.270 1.00 17.75 109 LEU B C 1
ATOM 2258 O O . LEU B 1 109 ? 27.685 38.325 8.207 1.00 17.87 109 LEU B O 1
ATOM 2263 N N . VAL B 1 110 ? 29.477 39.423 7.380 1.00 16.70 110 VAL B N 1
ATOM 2264 C CA . VAL B 1 110 ? 29.867 40.091 8.607 1.00 16.94 110 VAL B CA 1
ATOM 2265 C C . VAL B 1 110 ? 30.054 41.588 8.361 1.00 16.85 110 VAL B C 1
ATOM 2266 O O . VAL B 1 110 ? 30.573 41.999 7.335 1.00 18.97 110 VAL B O 1
ATOM 2270 N N . PHE B 1 111 ? 29.602 42.407 9.287 1.00 16.75 111 PHE B N 1
ATOM 2271 C CA . PHE B 1 111 ? 29.963 43.840 9.320 1.00 16.85 111 PHE B CA 1
ATOM 2272 C C . PHE B 1 111 ? 30.771 44.123 10.557 1.00 16.85 111 PHE B C 1
ATOM 2273 O O . PHE B 1 111 ? 30.736 43.356 11.511 1.00 16.28 111 PHE B O 1
ATOM 2281 N N . GLN B 1 112 ? 31.500 45.235 10.566 1.00 16.91 112 GLN B N 1
ATOM 2282 C CA . GLN B 1 112 ? 32.345 45.562 11.726 1.00 17.19 112 GLN B CA 1
ATOM 2283 C C . GLN B 1 112 ? 32.054 46.948 12.290 1.00 17.44 112 GLN B C 1
ATOM 2284 O O . GLN B 1 112 ? 32.948 47.805 12.302 1.00 17.54 112 GLN B O 1
ATOM 2290 N N . PRO B 1 113 ? 30.827 47.175 12.754 1.00 17.27 113 PRO B N 1
ATOM 2291 C CA . PRO B 1 113 ? 30.475 48.495 13.298 1.00 17.78 113 PRO B CA 1
ATOM 2292 C C . PRO B 1 113 ? 31.314 48.806 14.546 1.00 17.84 113 PRO B C 1
ATOM 2293 O O . PRO B 1 113 ? 31.273 47.996 15.470 1.00 17.87 113 PRO B O 1
ATOM 2297 N N . PRO B 1 114 ? 32.017 49.929 14.603 1.00 18.61 114 PRO B N 1
ATOM 2298 C CA . PRO B 1 114 ? 32.746 50.271 15.840 1.00 19.64 114 PRO B CA 1
ATOM 2299 C C . PRO B 1 114 ? 31.853 50.330 17.077 1.00 21.05 114 PRO B C 1
ATOM 2300 O O . PRO B 1 114 ? 32.340 49.967 18.145 1.00 22.04 114 PRO B O 1
ATOM 2304 N N . THR B 1 115 ? 30.586 50.714 16.952 1.00 20.95 115 THR B N 1
ATOM 2305 C CA . THR B 1 115 ? 29.675 50.710 18.110 1.00 22.31 115 THR B CA 1
ATOM 2306 C C . THR B 1 115 ? 29.248 49.325 18.577 1.00 22.93 115 THR B C 1
ATOM 2307 O O . THR B 1 115 ? 28.629 49.201 19.615 1.00 23.87 115 THR B O 1
ATOM 2311 N N . ASN B 1 116 ? 29.519 48.284 17.799 1.00 22.14 116 ASN B N 1
ATOM 2312 C CA . ASN B 1 116 ? 29.191 46.908 18.179 1.00 22.94 116 ASN B CA 1
ATOM 2313 C C . ASN B 1 116 ? 30.447 46.032 18.287 1.00 22.40 116 ASN B C 1
ATOM 2314 O O . ASN B 1 116 ? 30.481 44.900 17.809 1.00 23.30 116 ASN B O 1
ATOM 2319 N N . GLY B 1 117 ? 31.509 46.568 18.859 1.00 21.82 117 GLY B N 1
ATOM 2320 C CA . GLY B 1 117 ? 32.711 45.780 19.065 1.00 21.13 117 GLY B CA 1
ATOM 2321 C C . GLY B 1 117 ? 33.376 45.264 17.792 1.00 20.24 117 GLY B C 1
ATOM 2322 O O . GLY B 1 117 ? 34.118 44.287 17.802 1.00 20.63 117 GLY B O 1
ATOM 2323 N N . TYR B 1 118 ? 33.119 45.928 16.672 1.00 19.28 118 TYR B N 1
ATOM 2324 C CA . TYR B 1 118 ? 33.690 45.564 15.372 1.00 18.50 118 TYR B CA 1
ATOM 2325 C C . TYR B 1 118 ? 33.235 44.179 14.881 1.00 18.33 118 TYR B C 1
ATOM 2326 O O . TYR B 1 118 ? 33.939 43.550 14.108 1.00 18.76 118 TYR B O 1
ATOM 2335 N N . TRP B 1 119 ? 32.047 43.723 15.285 1.00 18.08 119 TRP B N 1
ATOM 2336 C CA . TRP B 1 119 ? 31.536 42.446 14.751 1.00 18.31 119 TRP B CA 1
ATOM 2337 C C . TRP B 1 119 ? 30.043 42.273 14.928 1.00 19.47 119 TRP B C 1
ATOM 2338 O O . TRP B 1 119 ? 29.540 42.204 16.065 1.00 20.04 119 TRP B O 1
ATOM 2349 N N . VAL B 1 120 ? 29.344 42.189 13.804 1.00 17.32 120 VAL B N 1
ATOM 2350 C CA . VAL B 1 120 ? 27.969 41.674 13.777 1.00 18.56 120 VAL B CA 1
ATOM 2351 C C . VAL B 1 120 ? 27.872 40.769 12.567 1.00 18.97 120 VAL B C 1
ATOM 2352 O O . VAL B 1 120 ? 28.486 41.026 11.559 1.00 19.81 120 VAL B O 1
ATOM 2356 N N . GLN B 1 121 ? 27.098 39.715 12.672 1.00 19.72 121 GLN B N 1
ATOM 2357 C CA . GLN B 1 121 ? 26.973 38.730 11.605 1.00 19.70 121 GLN B CA 1
ATOM 2358 C C . GLN B 1 121 ? 25.532 38.549 11.213 1.00 19.90 121 GLN B C 1
ATOM 2359 O O . GLN B 1 121 ? 24.644 38.466 12.066 1.00 20.46 121 GLN B O 1
ATOM 2365 N N . ALA B 1 122 ? 25.268 38.466 9.921 1.00 18.72 122 ALA B N 1
ATOM 2366 C CA . ALA B 1 122 ? 23.950 38.057 9.470 1.00 19.03 122 ALA B CA 1
ATOM 2367 C C . ALA B 1 122 ? 23.704 36.665 10.047 1.00 19.19 122 ALA B C 1
ATOM 2368 O O . ALA B 1 122 ? 24.557 35.782 9.938 1.00 18.85 122 ALA B O 1
ATOM 2370 N N . PRO B 1 123 ? 22.571 36.445 10.700 1.00 18.34 123 PRO B N 1
ATOM 2371 C CA . PRO B 1 123 ? 22.371 35.186 11.431 1.00 18.91 123 PRO B CA 1
ATOM 2372 C C . PRO B 1 123 ? 22.340 33.931 10.570 1.00 18.96 123 PRO B C 1
ATOM 2373 O O . PRO B 1 123 ? 22.836 32.894 11.024 1.00 19.04 123 PRO B O 1
ATOM 2377 N N . LYS B 1 124 ? 21.804 34.002 9.366 1.00 18.93 124 LYS B N 1
ATOM 2378 C CA . LYS B 1 124 ? 21.634 32.818 8.544 1.00 20.84 124 LYS B CA 1
ATOM 2379 C C . LYS B 1 124 ? 22.765 32.641 7.515 1.00 21.14 124 LYS B C 1
ATOM 2380 O O . LYS B 1 124 ? 23.328 33.595 6.978 1.00 23.35 124 LYS B O 1
ATOM 2386 N N . THR B 1 125 ? 23.153 31.390 7.339 1.00 20.47 125 THR B N 1
ATOM 2387 C CA . THR B 1 125 ? 24.214 30.969 6.434 1.00 20.39 125 THR B CA 1
ATOM 2388 C C . THR B 1 125 ? 23.626 30.601 5.106 1.00 19.89 125 THR B C 1
ATOM 2389 O O . THR B 1 125 ? 22.557 29.972 5.067 1.00 21.45 125 THR B O 1
ATOM 2393 N N . TYR B 1 126 ? 24.279 30.972 4.019 1.00 19.08 126 TYR B N 1
ATOM 2394 C CA . TYR B 1 126 ? 23.903 30.510 2.691 1.00 19.15 126 TYR B CA 1
ATOM 2395 C C . TYR B 1 126 ? 24.796 29.310 2.332 1.00 18.94 126 TYR B C 1
ATOM 2396 O O . TYR B 1 126 ? 26.007 29.444 2.298 1.00 20.11 126 TYR B O 1
ATOM 2405 N N . THR B 1 127 ? 24.207 28.158 2.058 1.00 18.92 127 THR B N 1
ATOM 2406 C CA . THR B 1 127 ? 24.959 26.924 1.850 1.00 19.22 127 THR B CA 1
ATOM 2407 C C . THR B 1 127 ? 24.838 26.425 0.417 1.00 19.24 127 THR B C 1
ATOM 2408 O O . THR B 1 127 ? 23.744 26.373 -0.144 1.00 21.34 127 THR B O 1
ATOM 2412 N N . ILE B 1 128 ? 25.968 26.087 -0.196 1.00 17.50 128 ILE B N 1
ATOM 2413 C CA . ILE B 1 128 ? 26.034 25.428 -1.494 1.00 18.29 128 ILE B CA 1
ATOM 2414 C C . ILE B 1 128 ? 26.493 23.980 -1.269 1.00 17.65 128 ILE B C 1
ATOM 2415 O O . ILE B 1 128 ? 27.508 23.733 -0.663 1.00 18.45 128 ILE B O 1
ATOM 2420 N N . ASN B 1 129 ? 25.705 23.036 -1.748 1.00 18.59 129 ASN B N 1
ATOM 2421 C CA . ASN B 1 129 ? 25.947 21.621 -1.526 1.00 18.28 129 ASN B CA 1
ATOM 2422 C C . ASN B 1 129 ? 26.535 21.025 -2.811 1.00 18.86 129 ASN B C 1
ATOM 2423 O O . ASN B 1 129 ? 25.853 20.970 -3.827 1.00 19.11 129 ASN B O 1
ATOM 2428 N N . PHE B 1 130 ? 27.785 20.602 -2.751 1.00 18.07 130 PHE B N 1
ATOM 2429 C CA . PHE B 1 130 ? 28.471 20.126 -3.954 1.00 19.74 130 PHE B CA 1
ATOM 2430 C C . PHE B 1 130 ? 27.950 18.788 -4.432 1.00 21.64 130 PHE B C 1
ATOM 2431 O O . PHE B 1 130 ? 28.203 18.403 -5.564 1.00 22.82 130 PHE B O 1
ATOM 2439 N N . ASP B 1 131 ? 27.235 18.058 -3.586 1.00 21.21 131 ASP B N 1
ATOM 2440 C CA . ASP B 1 131 ? 26.622 16.810 -4.020 1.00 22.47 131 ASP B CA 1
ATOM 2441 C C . ASP B 1 131 ? 25.384 17.053 -4.852 1.00 23.69 131 ASP B C 1
ATOM 2442 O O . ASP B 1 131 ? 24.783 16.090 -5.365 1.00 26.29 131 ASP B O 1
ATOM 2447 N N . GLU B 1 132 ? 24.968 18.314 -4.993 1.00 24.45 132 GLU B N 1
ATOM 2448 C CA . GLU B 1 132 ? 23.785 18.655 -5.743 1.00 26.01 132 GLU B CA 1
ATOM 2449 C C . GLU B 1 132 ? 24.062 19.623 -6.883 1.00 27.13 132 GLU B C 1
ATOM 2450 O O . GLU B 1 132 ? 23.178 20.356 -7.312 1.00 27.74 132 GLU B O 1
ATOM 2456 N N . LEU B 1 133 ? 25.271 19.549 -7.427 1.00 29.24 133 LEU B N 1
ATOM 2457 C CA . LEU B 1 133 ? 25.624 20.382 -8.584 1.00 30.82 133 LEU B CA 1
ATOM 2458 C C . LEU B 1 133 ? 24.802 20.110 -9.845 1.00 32.90 133 LEU B C 1
ATOM 2459 O O . LEU B 1 133 ? 24.546 21.049 -10.592 1.00 34.23 133 LEU B O 1
ATOM 2464 N N . GLU B 1 134 ? 24.382 18.870 -10.098 1.00 35.46 134 GLU B N 1
ATOM 2465 C CA . GLU B 1 134 ? 23.613 18.617 -11.339 1.00 36.81 134 GLU B CA 1
ATOM 2466 C C . GLU B 1 134 ? 22.177 19.164 -11.286 1.00 37.43 134 GLU B C 1
ATOM 2467 O O . GLU B 1 134 ? 21.508 19.244 -12.321 1.00 37.76 134 GLU B O 1
ATOM 2473 N N . GLU B 1 135 ? 21.735 19.586 -10.100 1.00 37.39 135 GLU B N 1
ATOM 2474 C CA . GLU B 1 135 ? 20.479 20.325 -9.920 1.00 37.41 135 GLU B CA 1
ATOM 2475 C C . GLU B 1 135 ? 20.628 21.858 -10.008 1.00 36.39 135 GLU B C 1
ATOM 2476 O O . GLU B 1 135 ? 19.628 22.565 -10.108 1.00 37.00 135 GLU B O 1
ATOM 2482 N N . ALA B 1 136 ? 21.863 22.368 -9.961 1.00 35.02 136 ALA B N 1
ATOM 2483 C CA . ALA B 1 136 ? 22.132 23.812 -9.988 1.00 34.05 136 ALA B CA 1
ATOM 2484 C C . ALA B 1 136 ? 22.043 24.403 -11.404 1.00 33.68 136 ALA B C 1
ATOM 2485 O O . ALA B 1 136 ? 22.263 23.706 -12.386 1.00 32.56 136 ALA B O 1
ATOM 2487 N N . ASN B 1 137 ? 21.735 25.691 -11.503 1.00 33.87 137 ASN B N 1
ATOM 2488 C CA . ASN B 1 137 ? 21.762 26.401 -12.787 1.00 34.32 137 ASN B CA 1
ATOM 2489 C C . ASN B 1 137 ? 23.191 26.453 -13.326 1.00 34.14 137 ASN B C 1
ATOM 2490 O O . ASN B 1 137 ? 24.118 26.762 -12.568 1.00 32.18 137 ASN B O 1
ATOM 2495 N N . GLN B 1 138 ? 23.389 26.108 -14.601 1.00 34.35 138 GLN B N 1
ATOM 2496 C CA . GLN B 1 138 ? 24.736 25.885 -15.132 1.00 34.75 138 GLN B CA 1
ATOM 2497 C C . GLN B 1 138 ? 24.852 26.017 -16.651 1.00 34.90 138 GLN B C 1
ATOM 2498 O O . GLN B 1 138 ? 23.908 25.714 -17.380 1.00 34.51 138 GLN B O 1
ATOM 2504 N N . VAL B 1 139 ? 26.020 26.462 -17.114 1.00 34.44 139 VAL B N 1
ATOM 2505 C CA . VAL B 1 139 ? 26.331 26.587 -18.541 1.00 34.96 139 VAL B CA 1
ATOM 2506 C C . VAL B 1 139 ? 27.774 26.166 -18.786 1.00 35.73 139 VAL B C 1
ATOM 2507 O O . VAL B 1 139 ? 28.707 26.894 -18.425 1.00 35.69 139 VAL B O 1
ATOM 2511 N N . ASN B 1 140 ? 27.949 24.991 -19.391 1.00 36.21 140 ASN B N 1
ATOM 2512 C CA . ASN B 1 140 ? 29.267 24.468 -19.760 1.00 36.50 140 ASN B CA 1
ATOM 2513 C C . ASN B 1 140 ? 30.254 24.545 -18.594 1.00 35.36 140 ASN B C 1
ATOM 2514 O O . ASN B 1 140 ? 31.330 25.142 -18.709 1.00 35.97 140 ASN B O 1
ATOM 2519 N N . GLY B 1 141 ? 29.849 23.976 -17.464 1.00 34.04 141 GLY B N 1
ATOM 2520 C CA . GLY B 1 141 ? 30.698 23.875 -16.294 1.00 32.57 141 GLY B CA 1
ATOM 2521 C C . GLY B 1 141 ? 30.832 25.135 -15.442 1.00 30.73 141 GLY B C 1
ATOM 2522 O O . GLY B 1 141 ? 31.670 25.127 -14.549 1.00 30.48 141 GLY B O 1
ATOM 2523 N N . LEU B 1 142 ? 30.054 26.189 -15.717 1.00 29.02 142 LEU B N 1
ATOM 2524 C CA . LEU B 1 142 ? 29.926 27.364 -14.835 1.00 26.53 142 LEU B CA 1
ATOM 2525 C C . LEU B 1 142 ? 28.591 27.328 -14.088 1.00 24.55 142 LEU B C 1
ATOM 2526 O O . LEU B 1 142 ? 27.521 27.479 -14.682 1.00 25.58 142 LEU B O 1
ATOM 2531 N N . TYR B 1 143 ? 28.655 27.096 -12.784 1.00 20.90 143 TYR B N 1
ATOM 2532 C CA . TYR B 1 143 ? 27.466 26.989 -11.922 1.00 20.50 143 TYR B CA 1
ATOM 2533 C C . TYR B 1 143 ? 27.117 28.333 -11.289 1.00 20.21 143 TYR B C 1
ATOM 2534 O O . TYR B 1 143 ? 27.994 29.047 -10.851 1.00 22.30 143 TYR B O 1
ATOM 2543 N N . HIS B 1 144 ? 25.836 28.669 -11.239 1.00 19.23 144 HIS B N 1
ATOM 2544 C CA . HIS B 1 144 ? 25.378 29.994 -10.807 1.00 19.34 144 HIS B CA 1
ATOM 2545 C C . HIS B 1 144 ? 24.497 29.857 -9.585 1.00 19.12 144 HIS B C 1
ATOM 2546 O O . HIS B 1 144 ? 23.583 29.028 -9.568 1.00 21.20 144 HIS B O 1
ATOM 2553 N N . TYR B 1 145 ? 24.768 30.673 -8.574 1.00 18.92 145 TYR B N 1
ATOM 2554 C CA . TYR B 1 145 ? 23.936 30.791 -7.374 1.00 18.29 145 TYR B CA 1
ATOM 2555 C C . TYR B 1 145 ? 23.593 32.264 -7.139 1.00 19.50 145 TYR B C 1
ATOM 2556 O O . TYR B 1 145 ? 24.438 33.133 -7.241 1.00 20.01 145 TYR B O 1
ATOM 2565 N N . GLU B 1 146 ? 22.345 32.541 -6.831 1.00 20.45 146 GLU B N 1
ATOM 2566 C CA . GLU B 1 146 ? 21.920 33.878 -6.436 1.00 21.98 146 GLU B CA 1
ATOM 2567 C C . GLU B 1 146 ? 21.983 33.940 -4.917 1.00 21.63 146 GLU B C 1
ATOM 2568 O O . GLU B 1 146 ? 21.084 33.469 -4.233 1.00 23.87 146 GLU B O 1
ATOM 2574 N N . VAL B 1 147 ? 23.103 34.408 -4.379 1.00 19.95 147 VAL B N 1
ATOM 2575 C CA . VAL B 1 147 ? 23.324 34.416 -2.947 1.00 20.12 147 VAL B CA 1
ATOM 2576 C C . VAL B 1 147 ? 22.511 35.591 -2.404 1.00 21.42 147 VAL B C 1
ATOM 2577 O O . VAL B 1 147 ? 22.551 36.690 -2.962 1.00 22.60 147 VAL B O 1
ATOM 2581 N N . LYS B 1 148 ? 21.722 35.314 -1.394 1.00 20.33 148 LYS B N 1
ATOM 2582 C CA . LYS B 1 148 ? 20.848 36.294 -0.784 1.00 21.35 148 LYS B CA 1
ATOM 2583 C C . LYS B 1 148 ? 20.908 36.064 0.716 1.00 20.06 148 LYS B C 1
ATOM 2584 O O . LYS B 1 148 ? 20.573 34.979 1.195 1.00 20.91 148 LYS B O 1
ATOM 2590 N N . ILE B 1 149 ? 21.355 37.078 1.447 1.00 19.28 149 ILE B N 1
ATOM 2591 C CA . ILE B 1 149 ? 21.573 36.973 2.887 1.00 19.32 149 ILE B CA 1
ATOM 2592 C C . ILE B 1 149 ? 20.795 38.091 3.586 1.00 19.33 149 ILE B C 1
ATOM 2593 O O . ILE B 1 149 ? 20.976 39.270 3.286 1.00 18.84 149 ILE B O 1
ATOM 2598 N N . ASN B 1 150 ? 19.966 37.692 4.537 1.00 17.92 150 ASN B N 1
ATOM 2599 C CA . ASN B 1 150 ? 19.079 38.613 5.242 1.00 18.29 150 ASN B CA 1
ATOM 2600 C C . ASN B 1 150 ? 19.862 39.419 6.287 1.00 17.96 150 ASN B C 1
ATOM 2601 O O . ASN B 1 150 ? 20.468 38.848 7.187 1.00 18.78 150 ASN B O 1
ATOM 2606 N N . VAL B 1 151 ? 19.852 40.748 6.138 1.00 17.89 151 VAL B N 1
ATOM 2607 C CA . VAL B 1 151 ? 20.436 41.674 7.105 1.00 18.23 151 VAL B CA 1
ATOM 2608 C C . VAL B 1 151 ? 19.407 42.416 7.968 1.00 18.26 151 VAL B C 1
ATOM 2609 O O . VAL B 1 151 ? 19.745 43.003 8.988 1.00 19.09 151 VAL B O 1
ATOM 2613 N N . ARG B 1 152 ? 18.138 42.369 7.563 1.00 19.23 152 ARG B N 1
ATOM 2614 C CA . ARG B 1 152 ? 17.054 42.883 8.416 1.00 20.08 152 ARG B CA 1
ATOM 2615 C C . ARG B 1 152 ? 16.999 42.148 9.735 1.00 21.37 152 ARG B C 1
ATOM 2616 O O . ARG B 1 152 ? 16.668 42.729 10.772 1.00 22.64 152 ARG B O 1
ATOM 2624 N N . ASP B 1 153 ? 17.436 40.894 9.713 1.00 20.63 153 ASP B N 1
ATOM 2625 C CA . ASP B 1 153 ? 17.379 40.043 10.898 1.00 22.50 153 ASP B CA 1
ATOM 2626 C C . ASP B 1 153 ? 18.479 40.343 11.937 1.00 22.65 153 ASP B C 1
ATOM 2627 O O . ASP B 1 153 ? 18.438 39.790 13.045 1.00 24.47 153 ASP B O 1
ATOM 2632 N N . ILE B 1 154 ? 19.437 41.211 11.618 1.00 22.02 154 ILE B N 1
ATOM 2633 C CA . ILE B 1 154 ? 20.438 41.650 12.593 1.00 22.51 154 ILE B CA 1
ATOM 2634 C C . ILE B 1 154 ? 19.832 42.637 13.561 1.00 23.86 154 ILE B C 1
ATOM 2635 O O . ILE B 1 154 ? 19.588 43.806 13.218 1.00 23.26 154 ILE B O 1
ATOM 2640 N N . THR B 1 155 ? 19.607 42.186 14.791 1.00 25.24 155 THR B N 1
ATOM 2641 C CA . THR B 1 155 ? 18.986 43.024 15.827 1.00 27.08 155 THR B CA 1
ATOM 2642 C C . THR B 1 155 ? 19.957 43.959 16.527 1.00 26.77 155 THR B C 1
ATOM 2643 O O . THR B 1 155 ? 19.525 44.941 17.142 1.00 28.01 155 THR B O 1
ATOM 2647 N N . ASN B 1 156 ? 21.256 43.687 16.449 1.00 26.97 156 ASN B N 1
ATOM 2648 C CA . ASN B 1 156 ? 22.202 44.463 17.240 1.00 27.57 156 ASN B CA 1
ATOM 2649 C C . ASN B 1 156 ? 22.549 45.824 16.654 1.00 26.31 156 ASN B C 1
ATOM 2650 O O . ASN B 1 156 ? 23.136 46.658 17.353 1.00 27.93 156 ASN B O 1
ATOM 2655 N N . ILE B 1 157 ? 22.115 46.068 15.417 1.00 24.59 157 ILE B N 1
ATOM 2656 C CA . ILE B 1 157 ? 22.317 47.345 14.741 1.00 23.39 157 ILE B CA 1
ATOM 2657 C C . ILE B 1 157 ? 20.992 48.060 14.553 1.00 23.45 157 ILE B C 1
ATOM 2658 O O . ILE B 1 157 ? 19.932 47.460 14.584 1.00 24.71 157 ILE B O 1
ATOM 2663 N N . GLN B 1 158 ? 21.097 49.362 14.362 1.00 22.82 158 GLN B N 1
ATOM 2664 C CA . GLN B 1 158 ? 19.986 50.155 13.876 1.00 23.78 158 GLN B CA 1
ATOM 2665 C C . GLN B 1 158 ? 20.228 50.509 12.416 1.00 22.78 158 GLN B C 1
ATOM 2666 O O . GLN B 1 158 ? 21.306 50.272 11.847 1.00 22.09 158 GLN B O 1
ATOM 2672 N N . ASP B 1 159 ? 19.224 51.090 11.773 1.00 22.26 159 ASP B N 1
ATOM 2673 C CA . ASP B 1 159 ? 19.288 51.367 10.349 1.00 21.82 159 ASP B CA 1
ATOM 2674 C C . ASP B 1 159 ? 20.301 52.444 9.992 1.00 21.30 159 ASP B C 1
ATOM 2675 O O . ASP B 1 159 ? 20.786 52.482 8.876 1.00 21.01 159 ASP B O 1
ATOM 2680 N N . ASP B 1 160 ? 20.638 53.280 10.980 1.00 22.08 160 ASP B N 1
ATOM 2681 C CA . ASP B 1 160 ? 21.645 54.316 10.822 1.00 22.57 160 ASP B CA 1
ATOM 2682 C C . ASP B 1 160 ? 23.018 53.973 11.379 1.00 22.62 160 ASP B C 1
ATOM 2683 O O . ASP B 1 160 ? 23.925 54.802 11.311 1.00 22.92 160 ASP B O 1
ATOM 2688 N N . THR B 1 161 ? 23.188 52.765 11.911 1.00 21.73 161 THR B N 1
ATOM 2689 C CA . THR B 1 161 ? 24.472 52.390 12.490 1.00 21.60 161 THR B CA 1
ATOM 2690 C C . THR B 1 161 ? 25.539 52.329 11.412 1.00 19.90 161 THR B C 1
ATOM 2691 O O . THR B 1 161 ? 25.363 51.690 10.381 1.00 19.35 161 THR B O 1
ATOM 2695 N N . LEU B 1 162 ? 26.666 52.985 11.650 1.00 20.48 162 LEU B N 1
ATOM 2696 C CA . LEU B 1 162 ? 27.791 52.949 10.733 1.00 20.52 162 LEU B CA 1
ATOM 2697 C C . LEU B 1 162 ? 28.455 51.560 10.773 1.00 19.21 162 LEU B C 1
ATOM 2698 O O . LEU B 1 162 ? 28.965 51.124 11.813 1.00 20.07 162 LEU B O 1
ATOM 2703 N N . LEU B 1 163 ? 28.413 50.864 9.648 1.00 18.02 163 LEU B N 1
ATOM 2704 C CA . LEU B 1 163 ? 28.872 49.471 9.581 1.00 17.88 163 LEU B CA 1
ATOM 2705 C C . LEU B 1 163 ? 30.353 49.338 9.257 1.00 17.22 163 LEU B C 1
ATOM 2706 O O . LEU B 1 163 ? 30.956 48.287 9.505 1.00 16.95 163 LEU B O 1
ATOM 2711 N N . ARG B 1 164 ? 30.938 50.385 8.658 1.00 17.72 164 ARG B N 1
ATOM 2712 C CA . ARG B 1 164 ? 32.380 50.552 8.376 1.00 17.47 164 ARG B CA 1
ATOM 2713 C C . ARG B 1 164 ? 32.880 49.698 7.208 1.00 17.58 164 ARG B C 1
ATOM 2714 O O . ARG B 1 164 ? 33.479 50.196 6.267 1.00 18.09 164 ARG B O 1
ATOM 2722 N N . ASN B 1 165 ? 32.680 48.386 7.305 1.00 17.22 165 ASN B N 1
ATOM 2723 C CA . ASN B 1 165 ? 33.138 47.452 6.300 1.00 17.18 165 ASN B CA 1
ATOM 2724 C C . ASN B 1 165 ? 32.306 46.177 6.358 1.00 17.13 165 ASN B C 1
ATOM 2725 O O . ASN B 1 165 ? 31.778 45.797 7.401 1.00 17.82 165 ASN B O 1
ATOM 2746 N N . ILE B 1 168 ? 32.686 39.042 3.401 1.00 17.17 168 ILE B N 1
ATOM 2747 C CA . ILE B 1 168 ? 32.011 37.831 2.943 1.00 17.48 168 ILE B CA 1
ATOM 2748 C C . ILE B 1 168 ? 32.975 36.667 3.081 1.00 16.94 168 ILE B C 1
ATOM 2749 O O . ILE B 1 168 ? 34.062 36.681 2.518 1.00 17.01 168 ILE B O 1
ATOM 2754 N N . ILE B 1 169 ? 32.573 35.648 3.843 1.00 17.12 169 ILE B N 1
ATOM 2755 C CA . ILE B 1 169 ? 33.386 34.471 4.187 1.00 17.34 169 ILE B CA 1
ATOM 2756 C C . ILE B 1 169 ? 32.868 33.246 3.445 1.00 17.64 169 ILE B C 1
ATOM 2757 O O . ILE B 1 169 ? 31.670 32.966 3.444 1.00 17.68 169 ILE B O 1
ATOM 2762 N N . PHE B 1 170 ? 33.779 32.541 2.779 1.00 17.06 170 PHE B N 1
ATOM 2763 C CA . PHE B 1 170 ? 33.458 31.363 1.991 1.00 17.32 170 PHE B CA 1
ATOM 2764 C C . PHE B 1 170 ? 34.101 30.130 2.629 1.00 17.97 170 PHE B C 1
ATOM 2765 O O . PHE B 1 170 ? 35.277 29.808 2.355 1.00 18.09 170 PHE B O 1
ATOM 2773 N N . ALA B 1 171 ? 33.384 29.430 3.484 1.00 17.73 171 ALA B N 1
ATOM 2774 C CA . ALA B 1 171 ? 33.976 28.401 4.341 1.00 18.27 171 ALA B CA 1
ATOM 2775 C C . ALA B 1 171 ? 33.704 26.982 3.836 1.00 18.89 171 ALA B C 1
ATOM 2776 O O . ALA B 1 171 ? 32.613 26.658 3.413 1.00 19.06 171 ALA B O 1
ATOM 2778 N N . ASP B 1 172 ? 34.736 26.137 3.936 1.00 18.27 172 ASP B N 1
ATOM 2779 C CA . ASP B 1 172 ? 34.678 24.721 3.612 1.00 18.50 172 ASP B CA 1
ATOM 2780 C C . ASP B 1 172 ? 33.778 23.947 4.565 1.00 18.47 172 ASP B C 1
ATOM 2781 O O . ASP B 1 172 ? 33.873 24.111 5.783 1.00 20.27 172 ASP B O 1
ATOM 2786 N N . VAL B 1 173 ? 32.976 23.057 4.017 1.00 18.90 173 VAL B N 1
ATOM 2787 C CA . VAL B 1 173 ? 32.292 22.013 4.798 1.00 19.83 173 VAL B CA 1
ATOM 2788 C C . VAL B 1 173 ? 32.646 20.630 4.230 1.00 19.39 173 VAL B C 1
ATOM 2789 O O . VAL B 1 173 ? 31.904 20.058 3.438 1.00 19.48 173 VAL B O 1
ATOM 2793 N N . GLU B 1 174 ? 33.807 20.126 4.619 1.00 20.40 174 GLU B N 1
ATOM 2794 C CA . GLU B 1 174 ? 34.261 18.792 4.229 1.00 20.88 174 GLU B CA 1
ATOM 2795 C C . GLU B 1 174 ? 34.194 18.590 2.716 1.00 20.41 174 GLU B C 1
ATOM 2796 O O . GLU B 1 174 ? 33.819 17.534 2.230 1.00 20.68 174 GLU B O 1
ATOM 2802 N N . SER B 1 175 ? 34.577 19.617 1.972 1.00 20.44 175 SER B N 1
ATOM 2803 C CA . SER B 1 175 ? 34.526 19.566 0.519 1.00 19.94 175 SER B CA 1
ATOM 2804 C C . SER B 1 175 ? 35.891 19.248 -0.064 1.00 19.84 175 SER B C 1
ATOM 2805 O O . SER B 1 175 ? 36.910 19.290 0.617 1.00 20.50 175 SER B O 1
ATOM 2808 N N . ASP B 1 176 ? 35.866 18.920 -1.341 1.00 19.21 176 ASP B N 1
ATOM 2809 C CA . ASP B 1 176 ? 37.080 18.807 -2.129 1.00 19.22 176 ASP B CA 1
ATOM 2810 C C . ASP B 1 176 ? 37.164 19.911 -3.168 1.00 18.93 176 ASP B C 1
ATOM 2811 O O . ASP B 1 176 ? 37.913 19.771 -4.144 1.00 19.21 176 ASP B O 1
ATOM 2816 N N . PHE B 1 177 ? 36.468 21.03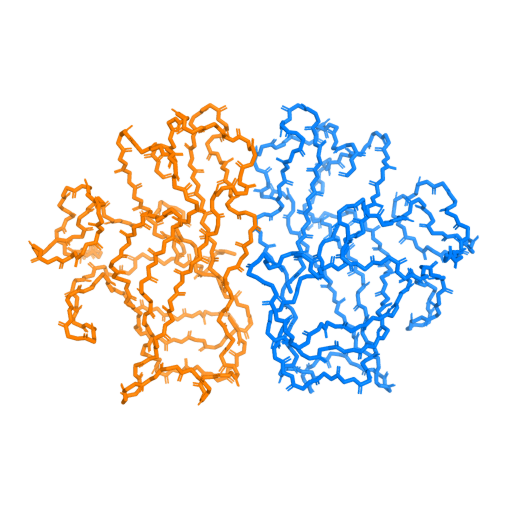2 -2.970 1.00 18.27 177 PHE B N 1
ATOM 2817 C CA . PHE B 1 177 ? 36.420 22.072 -3.979 1.00 18.18 177 PHE B CA 1
ATOM 2818 C C . PHE B 1 177 ? 37.782 22.682 -4.297 1.00 17.51 177 PHE B C 1
ATOM 2819 O O . PHE B 1 177 ? 38.538 23.053 -3.417 1.00 18.16 177 PHE B O 1
ATOM 2827 N N . ALA B 1 178 ? 38.053 22.784 -5.598 1.00 18.01 178 ALA B N 1
ATOM 2828 C CA . ALA B 1 178 ? 39.166 23.559 -6.123 1.00 17.50 178 ALA B CA 1
ATOM 2829 C C . ALA B 1 178 ? 38.766 24.080 -7.483 1.00 18.04 178 ALA B C 1
ATOM 2830 O O . ALA B 1 178 ? 38.210 23.341 -8.305 1.00 18.51 178 ALA B O 1
ATOM 2832 N N . GLY B 1 179 ? 39.053 25.349 -7.747 1.00 18.08 179 GLY B N 1
ATOM 2833 C CA . GLY B 1 179 ? 38.678 25.948 -9.016 1.00 18.34 179 GLY B CA 1
ATOM 2834 C C . GLY B 1 179 ? 38.642 27.472 -8.948 1.00 17.77 179 GLY B C 1
ATOM 2835 O O . GLY B 1 179 ? 39.219 28.089 -8.045 1.00 18.92 179 GLY B O 1
ATOM 2836 N N . ARG B 1 180 ? 37.980 28.061 -9.915 1.00 17.90 180 ARG B N 1
ATOM 2837 C CA . ARG B 1 180 ? 37.830 29.505 -9.985 1.00 17.59 180 ARG B CA 1
ATOM 2838 C C . ARG B 1 180 ? 36.407 29.872 -9.581 1.00 17.62 180 ARG B C 1
ATOM 2839 O O . ARG B 1 180 ? 35.446 29.176 -9.952 1.00 18.41 180 ARG B O 1
ATOM 2847 N N . VAL B 1 181 ? 36.261 30.990 -8.869 1.00 16.98 181 VAL B N 1
ATOM 2848 C CA . VAL B 1 181 ? 34.957 31.531 -8.522 1.00 17.24 181 VAL B CA 1
ATOM 2849 C C . VAL B 1 181 ? 34.880 32.987 -8.938 1.00 16.59 181 VAL B C 1
ATOM 2850 O O . VAL B 1 181 ? 35.887 33.645 -9.228 1.00 17.92 181 VAL B O 1
ATOM 2854 N N . PHE B 1 182 ? 33.657 33.499 -9.004 1.00 16.90 182 PHE B N 1
ATOM 2855 C CA . PHE B 1 182 ? 33.331 34.812 -9.558 1.00 17.66 182 PHE B CA 1
ATOM 2856 C C . PHE B 1 182 ? 32.199 35.422 -8.748 1.00 17.96 182 PHE B C 1
ATOM 2857 O O . PHE B 1 182 ? 31.192 34.764 -8.477 1.00 18.21 182 PHE B O 1
ATOM 2865 N N . VAL B 1 183 ? 32.324 36.704 -8.446 1.00 17.57 183 VAL B N 1
ATOM 2866 C CA . VAL B 1 183 ? 31.326 37.476 -7.685 1.00 17.63 183 VAL B CA 1
ATOM 2867 C C . VAL B 1 183 ? 30.914 38.685 -8.516 1.00 17.24 183 VAL B C 1
ATOM 2868 O O . VAL B 1 183 ? 31.778 39.390 -9.012 1.00 17.69 183 VAL B O 1
ATOM 2872 N N . ASP B 1 184 ? 29.617 38.924 -8.683 1.00 17.81 184 ASP B N 1
ATOM 2873 C CA . ASP B 1 184 ? 29.168 40.097 -9.437 1.00 18.52 184 ASP B CA 1
ATOM 2874 C C . ASP B 1 184 ? 27.905 40.665 -8.823 1.00 17.76 184 ASP B C 1
ATOM 2875 O O . ASP B 1 184 ? 27.183 39.975 -8.113 1.00 17.80 184 ASP B O 1
ATOM 2880 N N . ASN B 1 185 ? 27.647 41.947 -9.111 1.00 18.01 185 ASN B N 1
ATOM 2881 C CA . ASN B 1 185 ? 26.398 42.613 -8.737 1.00 17.97 185 ASN B CA 1
ATOM 2882 C C . ASN B 1 185 ? 26.137 42.559 -7.252 1.00 18.18 185 ASN B C 1
ATOM 2883 O O . ASN B 1 185 ? 25.053 42.186 -6.809 1.00 19.09 185 ASN B O 1
ATOM 2888 N N . VAL B 1 186 ? 27.134 42.942 -6.469 1.00 17.89 186 VAL B N 1
ATOM 2889 C CA . VAL B 1 186 ? 26.947 42.975 -5.022 1.00 18.64 186 VAL B CA 1
ATOM 2890 C C . VAL B 1 186 ? 26.114 44.205 -4.681 1.00 19.55 186 VAL B C 1
ATOM 2891 O O . VAL B 1 186 ? 26.489 45.348 -5.040 1.00 19.78 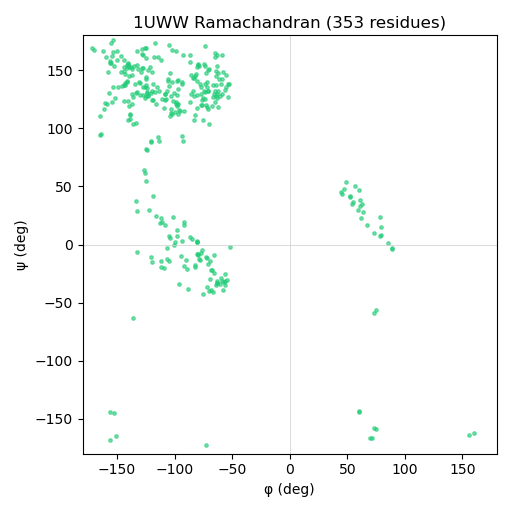186 VAL B O 1
ATOM 2895 N N . ARG B 1 187 ? 25.015 43.990 -3.993 1.00 20.53 187 ARG B N 1
ATOM 2896 C CA . ARG B 1 187 ? 24.115 45.098 -3.654 1.00 21.98 187 ARG B CA 1
ATOM 2897 C C . ARG B 1 187 ? 23.264 44.826 -2.456 1.00 21.63 187 ARG B C 1
ATOM 2898 O O . ARG B 1 187 ? 23.057 43.679 -2.069 1.00 21.48 187 ARG B O 1
ATOM 2906 N N . PHE B 1 188 ? 22.784 45.902 -1.844 1.00 21.62 188 PHE B N 1
ATOM 2907 C CA . PHE B 1 188 ? 21.702 45.815 -0.884 1.00 21.59 188 PHE B CA 1
ATOM 2908 C C . PHE B 1 188 ? 20.363 45.859 -1.616 1.00 21.87 188 PHE B C 1
ATOM 2909 O O . PHE B 1 188 ? 20.244 46.557 -2.621 1.00 24.19 188 PHE B O 1
ATOM 2917 N N . GLU B 1 189 ? 19.370 45.151 -1.099 1.00 21.93 189 GLU B N 1
ATOM 2918 C CA . GLU B 1 189 ? 17.994 45.108 -1.655 1.00 23.62 189 GLU B CA 1
ATOM 2919 C C . GLU B 1 189 ? 16.979 45.194 -0.547 1.00 22.64 189 GLU B C 1
ATOM 2920 O O . GLU B 1 189 ? 17.237 44.749 0.560 1.00 21.56 189 GLU B O 1
ATOM 2926 N N . GLY B 1 190 ? 15.804 45.751 -0.850 1.00 24.31 190 GLY B N 1
ATOM 2927 C CA . GLY B 1 190 ? 14.694 45.823 0.093 1.00 25.35 190 GLY B CA 1
ATOM 2928 C C . GLY B 1 190 ? 13.949 44.514 0.234 1.00 26.93 190 GLY B C 1
ATOM 2929 O O . GLY B 1 190 ? 14.333 43.483 -0.340 1.00 28.72 190 GLY B O 1
#

Secondary structure (DSSP, 8-state):
--PSP-----SSB---SSS-TTEEE-TT-S-----EEEEETTEEEEEEEEE--SS--SSTTTT--BEEE--TT---TT--EEEEEEEEEEEE--S---EE-EE--GGGTT-EE-SSPB---GGGGGGS-EETTEEEEEEEEE-TT-TTS-TT------EE--SS---EEEEEEEEEEEE--/----PSP-----SSB---SSS-TTEEE-TT-S-----EEEEETTEEEEEEEEE----TT--BEEE--TT---TT--EEEEEEEEEEEE--S---EE-EE--GGGTT-EE-SSPB---GGGGGGSEEETTEEEEEEEEE-TT--SS-TT------EE--SS---EEEEEEEEEEEE-

Organism: Halalkalibacter akibai (strain ATCC 43226 / DSM 21942 / CIP 109018 / JCM 9157 / 1139) (NCBI:txid1236973)

Foldseek 3Di:
DDEWAADDADPVFACQPRHVNQKAFDPQALDHAYWGWDDDPHGIFTKDWDWADLDQDPPQQNNKTHMKGFDWQDFQAQFWKKKKKKKWQWPDWAFFKWKWDWFQFPVQNGTDTQPDTDMGTSNCQVVFDDDPRIGIDIDITTPVPGPPDDRRGTRRMMIGTTGSIGTTGMMTIRRTHTHHD/DDADEFAADDADPPFACQPFHVNQKAFDPQCLDHHYWGWDDDPHGTFTKDWDWDPPLNNKTHMKGFDFQDFQAPFFKKKKKKKWQWPDWAFFKWKWDWFQFVVVNGTDTQPDTDMGGSNCQVVFDDDPRIGIDTDITTPNPGPVDDRRGGRRMMIGDTGPIGTTGMMTIRRTHTHD

Solvent-accessible surface area: 15950 Å² total

Radius of gyration: 21.14 Å; Cα contacts (8 Å, |Δi|>4): 919; chains: 2; bounding box: 55×56×57 Å

CATH classification: 2.60.120.260

Nearest PDB structures (foldseek):
  1uww-assembly1_A  TM=1.002E+00  e=1.299E-36  Halalkalibacter akibai
  1uww-assembly1_B  TM=9.846E-01  e=6.994E-33  Halalkalibacter akibai
  3aci-assembly1_A  TM=9.669E-01  e=8.163E-23  Ruminiclostridium josui
  2wze-assembly2_B  TM=5.608E-01  e=7.876E-04  Acetivibrio thermocellus
  4moa-assembly1_A  TM=3.602E-01  e=1.714E-02  Bacillus thuringiensis serovar israelensis

Sequence (357 aa):
VVHDPKGEAVLPSVFEDGTRQGWDWAGESGVKTALTIEEANGSNALSWEFGYPEVKPSDNWATAPRLDFWKSDLVRGENDYVTFDFYLDPVRATEGANINLVFQPPTNGYWVQAPKTYTINFDELEEANQVNGLYHYEVKINVRDITNIQDDTLLRNIIFADVESDFAGRVFVDNVRFEGAIPVVHDPKGEAVLPSVFEDGTRQGWDWAGESGVKTALTIEEANGSNALSWEFGYPEWATAPRLDFWKSDLVRGENDYVTFDFYLDPVRATEGANINLVFQPPTNGYWVQAPKTYTINFDELEEANQVNGLYHYEVKINVRDITNIQDDTLLRNIIFADVESDFAGRVFVDNVRFEG